Protein AF-J4V8W4-F1 (afdb_monomer_lite)

pLDDT: mean 90.34, std 8.16, range [61.16, 98.5]

Sequence (306 aa):
MICDNTTTCRIFGEQVTNWGYTLSVLFTRPAGADSKITGEVKYNYYERDDFDVKLFINGKNHGEVEPKEVKDKFGSEMVNTLDDDQVHALIAALKGSPKIEFKNLDQDISMQLSAEGFNAVWLKMREWQGLLKGQRPREPKPEPVIKKVKFIGELQNVTRDDLRFEQIFKILKKLPESEKCDIFDSDSPWFKDDSFMQIQEIDENRTLVQARCQMTGYIPTALVVVVMDDDLSQVSFVTTDFNGTDENGDLRHESKVCGGSEWYHKTAVWDGEKFVVVEDRFSGPCSSGEAGGAWNFPIITGKVAE

Foldseek 3Di:
DAAAPQQKDKDKFWFPDDPQKTKMKIWIFFWDDPTAIWIFMAMDGNNDRDAWKWKDKQNDTPGTFQWDFDDDPVGTDTTGTDDRSRVVVVLVRLCDAIFIWIDRPVVRDTTTIGSPCVNVVVVVSCVSQQNDPPGDGDHGHDFAEFEFQFFPWFKAQQFPPHPCCVQLLVVLCPDPQLPQFPLNPPPDPCVNDSNQKIWTGRDPFKIWIWGQRDDDPPFRQWIWIFIATPVSNDTPDTDTQARDADRRRKGWHWDAPLQQQKIWIWIWGDRPRDTDIQWTWMQDDSPRPDRNHDHTGTHHHHHYDD

Structure (mmCIF, N/CA/C/O backbone):
data_AF-J4V8W4-F1
#
_entry.id   AF-J4V8W4-F1
#
loop_
_atom_site.group_PDB
_atom_site.id
_atom_site.type_symbol
_atom_site.label_atom_id
_atom_site.label_alt_id
_atom_site.label_comp_id
_atom_site.label_asym_id
_atom_site.label_entity_id
_atom_site.label_seq_id
_atom_site.pdbx_PDB_ins_code
_atom_site.Cartn_x
_atom_site.Cartn_y
_atom_site.Cartn_z
_atom_site.occupancy
_atom_site.B_iso_or_equiv
_atom_site.auth_seq_id
_atom_site.auth_comp_id
_atom_site.auth_asym_id
_atom_site.auth_atom_id
_atom_site.pdbx_PDB_model_num
ATOM 1 N N . MET A 1 1 ? 11.051 -2.564 -4.927 1.00 91.94 1 MET A N 1
ATOM 2 C CA . MET A 1 1 ? 10.132 -3.649 -5.341 1.00 91.94 1 MET A CA 1
ATOM 3 C C . MET A 1 1 ? 9.259 -4.031 -4.183 1.00 91.94 1 MET A C 1
ATOM 5 O O . MET A 1 1 ? 9.738 -4.057 -3.055 1.00 91.94 1 MET A O 1
ATOM 9 N N . ILE A 1 2 ? 8.010 -4.327 -4.498 1.00 95.06 2 ILE A N 1
ATOM 10 C CA . ILE A 1 2 ? 6.967 -4.690 -3.553 1.00 95.06 2 ILE A CA 1
ATOM 11 C C . ILE A 1 2 ? 6.061 -5.733 -4.198 1.00 95.06 2 ILE A C 1
ATOM 13 O O . ILE A 1 2 ? 5.901 -5.727 -5.417 1.00 95.06 2 ILE A O 1
ATOM 17 N N . CYS A 1 3 ? 5.488 -6.629 -3.403 1.00 96.44 3 CYS A N 1
ATOM 18 C CA . CYS A 1 3 ? 4.463 -7.555 -3.862 1.00 96.44 3 CYS A CA 1
ATOM 19 C C . CYS A 1 3 ? 3.293 -7.541 -2.883 1.00 96.44 3 CYS A C 1
ATOM 21 O O . CYS A 1 3 ? 3.518 -7.472 -1.675 1.00 96.44 3 CYS A O 1
ATOM 23 N N . ASP A 1 4 ? 2.078 -7.638 -3.409 1.00 96.50 4 ASP A N 1
ATOM 24 C CA . ASP A 1 4 ? 0.850 -7.630 -2.619 1.00 96.50 4 ASP A CA 1
ATOM 25 C C . ASP A 1 4 ? 0.291 -9.044 -2.366 1.00 96.50 4 ASP A C 1
ATOM 27 O O . ASP A 1 4 ? 0.789 -10.066 -2.862 1.00 96.50 4 ASP A O 1
ATOM 31 N N . ASN A 1 5 ? -0.782 -9.110 -1.580 1.00 96.62 5 ASN A N 1
ATOM 32 C CA . ASN A 1 5 ? -1.499 -10.343 -1.259 1.00 96.62 5 ASN A CA 1
ATOM 33 C C . ASN A 1 5 ? -2.216 -11.004 -2.460 1.00 96.62 5 ASN A C 1
ATOM 35 O O . ASN A 1 5 ? -2.543 -12.190 -2.363 1.00 96.62 5 ASN A O 1
ATOM 39 N N . THR A 1 6 ? -2.388 -10.317 -3.600 1.00 96.19 6 THR A N 1
ATOM 40 C CA . THR A 1 6 ? -2.887 -10.913 -4.866 1.00 96.19 6 THR A CA 1
ATOM 41 C C . THR A 1 6 ? -1.792 -11.616 -5.655 1.00 96.19 6 THR A C 1
ATOM 43 O O . THR A 1 6 ? -2.043 -12.199 -6.709 1.00 96.19 6 THR A O 1
ATOM 46 N N . THR A 1 7 ? -0.564 -11.607 -5.130 1.00 96.69 7 THR A N 1
ATOM 47 C CA . THR A 1 7 ? 0.660 -12.099 -5.770 1.00 96.69 7 THR A CA 1
ATOM 48 C C . THR A 1 7 ? 1.148 -11.281 -6.960 1.00 96.69 7 THR A C 1
ATOM 50 O O . THR A 1 7 ? 2.002 -11.727 -7.732 1.00 96.69 7 THR A O 1
ATOM 53 N N . THR A 1 8 ? 0.690 -10.038 -7.053 1.00 96.94 8 THR A N 1
ATOM 54 C CA . THR A 1 8 ? 1.196 -9.068 -8.018 1.00 96.94 8 THR A CA 1
ATOM 55 C C . THR A 1 8 ? 2.424 -8.374 -7.449 1.00 96.94 8 THR A C 1
ATOM 57 O O . THR A 1 8 ? 2.421 -7.931 -6.303 1.00 96.94 8 THR A O 1
ATOM 60 N N . CYS A 1 9 ? 3.489 -8.287 -8.243 1.00 97.56 9 CYS A N 1
ATOM 61 C CA . CYS A 1 9 ? 4.709 -7.580 -7.879 1.00 97.56 9 CYS A CA 1
ATOM 62 C C . CYS A 1 9 ? 4.898 -6.328 -8.732 1.00 97.56 9 CYS A C 1
ATOM 64 O O . CYS A 1 9 ? 4.546 -6.299 -9.910 1.00 97.56 9 CYS A O 1
ATOM 66 N N . ARG A 1 10 ? 5.506 -5.315 -8.122 1.00 96.38 10 ARG A N 1
ATOM 67 C CA . ARG A 1 10 ? 5.844 -4.026 -8.714 1.00 96.38 10 ARG A CA 1
ATOM 68 C C . ARG A 1 10 ? 7.329 -3.744 -8.530 1.00 96.38 10 ARG A C 1
ATOM 70 O O . ARG A 1 10 ? 7.872 -3.878 -7.427 1.00 96.38 10 ARG A O 1
ATOM 77 N N . ILE A 1 11 ? 7.997 -3.358 -9.606 1.00 95.62 11 ILE A N 1
ATOM 78 C CA . ILE A 1 11 ? 9.386 -2.895 -9.607 1.00 95.62 11 ILE A CA 1
ATOM 79 C C . ILE A 1 11 ? 9.368 -1.478 -10.147 1.00 95.62 11 ILE A C 1
ATOM 81 O O . ILE A 1 11 ? 8.891 -1.280 -11.253 1.00 95.62 11 ILE A O 1
ATOM 85 N N . PHE A 1 12 ? 9.909 -0.521 -9.404 1.00 93.19 12 PHE A N 1
ATOM 86 C CA . PHE A 1 12 ? 10.068 0.842 -9.894 1.00 93.19 12 PHE A CA 1
ATOM 87 C C . PHE A 1 12 ? 11.548 1.225 -9.935 1.00 93.19 12 PHE A C 1
ATOM 89 O O . PHE A 1 12 ? 12.366 0.610 -9.239 1.00 93.19 12 PHE A O 1
ATOM 96 N N . GLY A 1 13 ? 11.870 2.219 -10.754 1.00 92.44 13 GLY A N 1
ATOM 97 C CA . GLY A 1 13 ? 13.187 2.836 -10.853 1.00 92.44 13 GLY A CA 1
ATOM 98 C C . GLY A 1 13 ? 13.060 4.309 -11.222 1.00 92.44 13 GLY A C 1
ATOM 99 O O . GLY A 1 13 ? 12.069 4.713 -11.823 1.00 92.44 13 GLY A O 1
ATOM 100 N N . GLU A 1 14 ? 14.059 5.097 -10.844 1.00 90.44 14 GLU A N 1
ATOM 101 C CA . GLU A 1 14 ? 14.040 6.559 -10.949 1.00 90.44 14 GLU A CA 1
ATOM 102 C C . GLU A 1 14 ? 15.231 7.072 -11.767 1.00 90.44 14 GLU A C 1
ATOM 104 O O . GLU A 1 14 ? 16.127 6.316 -12.174 1.00 90.44 14 GLU A O 1
ATOM 109 N N . GLN A 1 15 ? 15.229 8.373 -12.036 1.00 88.94 15 GLN A N 1
ATOM 110 C CA . GLN A 1 15 ? 16.291 9.038 -12.771 1.00 88.94 15 GLN A CA 1
ATOM 111 C C . GLN A 1 15 ? 17.646 9.024 -12.052 1.00 88.94 15 GLN A C 1
ATOM 113 O O . GLN A 1 15 ? 17.733 8.925 -10.831 1.00 88.94 15 GLN A O 1
ATOM 118 N N . VAL A 1 16 ? 18.729 9.182 -12.820 1.00 84.12 16 VAL A N 1
ATOM 119 C CA . VAL A 1 16 ? 20.102 9.279 -12.283 1.00 84.12 16 VAL A CA 1
ATOM 120 C C . VAL A 1 16 ? 20.346 10.605 -11.541 1.00 84.12 16 VAL A C 1
ATOM 122 O O . VAL A 1 16 ? 21.113 10.639 -10.582 1.00 84.12 16 VAL A O 1
ATOM 125 N N . THR A 1 17 ? 19.716 11.705 -11.967 1.00 71.19 17 THR A N 1
ATOM 126 C CA . THR A 1 17 ? 19.913 13.049 -11.389 1.00 71.19 17 THR A CA 1
ATOM 127 C C . THR A 1 17 ? 18.601 13.812 -11.295 1.00 71.19 17 THR A C 1
ATOM 129 O O . THR A 1 17 ? 17.830 13.802 -12.245 1.00 71.19 17 THR A O 1
ATOM 132 N N . ASN A 1 18 ? 18.374 14.531 -10.196 1.00 65.00 18 ASN A N 1
ATOM 133 C CA . ASN A 1 18 ? 17.103 15.197 -9.884 1.00 65.00 18 ASN A CA 1
ATOM 134 C C . ASN A 1 18 ? 17.086 16.717 -10.155 1.00 65.00 18 ASN A C 1
ATOM 136 O O . ASN A 1 18 ? 16.363 17.456 -9.491 1.00 65.00 18 ASN A O 1
ATOM 140 N N . TRP A 1 19 ? 17.908 17.223 -11.081 1.00 67.00 19 TRP A N 1
ATOM 141 C CA . TRP A 1 19 ? 18.023 18.671 -11.305 1.00 67.00 19 TRP A CA 1
ATOM 142 C C . TRP A 1 19 ? 17.096 19.117 -12.439 1.00 67.00 19 TRP A C 1
ATOM 144 O O . TRP A 1 19 ? 17.427 18.964 -13.611 1.00 67.00 19 TRP A O 1
ATOM 154 N N . GLY A 1 20 ? 15.943 19.687 -12.075 1.00 73.31 20 GLY A N 1
ATOM 155 C CA . GLY A 1 20 ? 14.991 20.296 -13.015 1.00 73.31 20 GLY A CA 1
ATOM 156 C C . GLY A 1 20 ? 13.978 19.336 -13.651 1.00 73.31 20 GLY A C 1
ATOM 157 O O . GLY A 1 20 ? 13.151 19.786 -14.438 1.00 73.31 20 GLY A O 1
ATOM 158 N N . TYR A 1 21 ? 14.016 18.042 -13.312 1.00 81.00 21 TYR A N 1
ATOM 159 C CA . TYR A 1 21 ? 13.047 17.047 -13.781 1.00 81.00 21 TYR A CA 1
ATOM 160 C C . TYR A 1 21 ? 12.890 15.846 -12.842 1.00 81.00 21 TYR A C 1
ATOM 162 O O . TYR A 1 21 ? 13.809 15.500 -12.087 1.00 81.00 21 TYR A O 1
ATOM 170 N N . THR A 1 22 ? 11.739 15.179 -12.954 1.00 85.50 22 THR A N 1
ATOM 171 C CA . THR A 1 22 ? 11.467 13.851 -12.390 1.00 85.50 22 THR A CA 1
ATOM 172 C C . THR A 1 22 ? 11.256 12.836 -13.507 1.00 85.50 22 THR A C 1
ATOM 174 O O . THR A 1 22 ? 10.730 13.168 -14.566 1.00 85.50 22 THR A O 1
ATOM 177 N N . LEU A 1 23 ? 11.715 11.600 -13.301 1.00 89.56 23 LEU A N 1
ATOM 178 C CA . LEU A 1 23 ? 11.394 10.469 -14.165 1.00 89.56 23 LEU A CA 1
ATOM 179 C C . LEU A 1 23 ? 11.362 9.199 -13.318 1.00 89.56 23 LEU A C 1
ATOM 181 O O . LEU A 1 23 ? 12.379 8.760 -12.786 1.00 89.56 23 LEU A O 1
ATOM 185 N N . SER A 1 24 ? 10.208 8.554 -13.280 1.00 91.88 24 SER A N 1
ATOM 186 C CA . SER A 1 24 ? 10.012 7.266 -12.639 1.00 91.88 24 SER A CA 1
ATOM 187 C C . SER A 1 24 ? 9.391 6.287 -13.627 1.00 91.88 24 SER A C 1
ATOM 189 O O . SER A 1 24 ? 8.524 6.649 -14.420 1.00 91.88 24 SER A O 1
ATOM 191 N N . VAL A 1 25 ? 9.834 5.035 -13.586 1.00 95.12 25 VAL A N 1
ATOM 192 C CA . VAL A 1 25 ? 9.271 3.936 -14.375 1.00 95.12 25 VAL A CA 1
ATOM 193 C C . VAL A 1 25 ? 8.809 2.850 -13.423 1.00 95.12 25 VAL A C 1
ATOM 195 O O . VAL A 1 25 ? 9.582 2.416 -12.569 1.00 95.12 25 VAL A O 1
ATOM 198 N N . LEU A 1 26 ? 7.579 2.378 -13.603 1.00 95.69 26 LEU A N 1
ATOM 199 C CA . LEU A 1 26 ? 6.967 1.302 -12.837 1.00 95.69 26 LEU A CA 1
ATOM 200 C C . LEU A 1 26 ? 6.666 0.114 -13.752 1.00 95.69 26 LEU A C 1
ATOM 202 O O . LEU A 1 26 ? 5.973 0.239 -14.755 1.00 95.69 26 LEU A O 1
ATOM 206 N N . PHE A 1 27 ? 7.161 -1.063 -13.382 1.00 97.56 27 PHE A N 1
ATOM 207 C CA . PHE A 1 27 ? 6.754 -2.335 -13.960 1.00 97.56 27 PHE A CA 1
ATOM 208 C C . PHE A 1 27 ? 5.830 -3.078 -13.010 1.00 97.56 27 PHE A C 1
ATOM 210 O O . PHE A 1 27 ? 6.205 -3.327 -11.861 1.00 97.56 27 PHE A O 1
ATOM 217 N N . THR A 1 28 ? 4.685 -3.528 -13.517 1.00 96.81 28 THR A N 1
ATOM 218 C CA . THR A 1 28 ? 3.723 -4.341 -12.766 1.00 96.81 28 THR A CA 1
ATOM 219 C C . THR A 1 28 ? 3.614 -5.728 -13.389 1.00 96.81 28 THR A C 1
ATOM 221 O O . THR A 1 28 ? 3.467 -5.874 -14.601 1.00 96.81 28 THR A O 1
ATOM 224 N N . ARG A 1 29 ? 3.701 -6.771 -12.558 1.00 97.06 29 ARG A N 1
ATOM 225 C CA . ARG A 1 29 ? 3.634 -8.171 -12.986 1.00 97.06 29 ARG A CA 1
ATOM 226 C C . ARG A 1 29 ? 2.783 -9.011 -12.025 1.00 97.06 29 ARG A C 1
ATOM 228 O O . ARG A 1 29 ? 3.260 -9.336 -10.931 1.00 97.06 29 ARG A O 1
ATOM 235 N N . PRO A 1 30 ? 1.579 -9.451 -12.426 1.00 96.56 30 PRO A N 1
ATOM 236 C CA . PRO A 1 30 ? 0.846 -10.507 -11.724 1.00 96.56 30 PRO A CA 1
ATOM 237 C C . PRO A 1 30 ? 1.670 -11.803 -11.628 1.00 96.56 30 PRO A C 1
ATOM 239 O O . PRO A 1 30 ? 2.513 -12.067 -12.488 1.00 96.56 30 PRO A O 1
ATOM 242 N N . ALA A 1 31 ? 1.450 -12.642 -10.611 1.00 95.69 31 ALA A N 1
ATOM 243 C CA . ALA A 1 31 ? 2.031 -13.992 -10.613 1.00 95.69 31 ALA A CA 1
ATOM 244 C C . ALA A 1 31 ? 1.447 -14.840 -11.755 1.00 95.69 31 ALA A C 1
ATOM 246 O O . ALA A 1 31 ? 0.529 -14.398 -12.432 1.00 95.69 31 ALA A O 1
ATOM 247 N N . GLY A 1 32 ? 1.990 -16.031 -11.995 1.00 93.94 32 GLY A N 1
ATOM 248 C CA . GLY A 1 32 ? 1.687 -16.875 -13.156 1.00 93.94 32 GLY A CA 1
ATOM 249 C C . GLY A 1 32 ? 2.870 -16.965 -14.123 1.00 93.94 32 GLY A C 1
ATOM 250 O O . GLY A 1 32 ? 3.699 -16.050 -14.202 1.00 93.94 32 GLY A O 1
ATOM 251 N N . ALA A 1 33 ? 2.989 -18.096 -14.822 1.00 88.00 33 ALA A N 1
ATOM 252 C CA . ALA A 1 33 ? 4.114 -18.373 -15.721 1.00 88.00 33 ALA A CA 1
ATOM 253 C C . ALA A 1 33 ? 4.149 -17.403 -16.915 1.00 88.00 33 ALA A C 1
ATOM 255 O O . ALA A 1 33 ? 5.189 -16.801 -17.182 1.00 88.00 33 ALA A O 1
ATOM 256 N N . ASP A 1 34 ? 2.990 -17.178 -17.536 1.00 87.62 34 ASP A N 1
ATOM 257 C CA . ASP A 1 34 ? 2.833 -16.382 -18.762 1.00 87.62 34 ASP A CA 1
ATOM 258 C C . ASP A 1 34 ? 2.314 -14.962 -18.497 1.00 87.62 34 ASP A C 1
ATOM 260 O O . ASP A 1 34 ? 1.825 -14.274 -19.392 1.00 87.62 34 ASP A O 1
ATOM 264 N N . SER A 1 35 ? 2.397 -14.511 -17.245 1.00 94.00 35 SER A N 1
ATOM 265 C CA . SER A 1 35 ? 1.859 -13.213 -16.855 1.00 94.00 35 SER A CA 1
ATOM 266 C C . SER A 1 35 ? 2.615 -12.078 -17.521 1.00 94.00 35 SER A C 1
ATOM 268 O O . SER A 1 35 ? 3.837 -11.937 -17.373 1.00 94.00 35 SER A O 1
ATOM 270 N N . LYS A 1 36 ? 1.843 -11.262 -18.237 1.00 95.31 36 LYS A N 1
ATOM 271 C CA . LYS A 1 36 ? 2.303 -10.059 -18.913 1.00 95.31 36 LYS A CA 1
ATOM 272 C C . LYS A 1 36 ? 2.825 -9.043 -17.899 1.00 95.31 36 LYS A C 1
ATOM 274 O O . LYS A 1 36 ? 2.281 -8.902 -16.804 1.00 95.31 36 LYS A O 1
ATOM 279 N N . ILE A 1 37 ? 3.882 -8.342 -18.291 1.00 97.25 37 ILE A N 1
ATOM 280 C CA . ILE A 1 37 ? 4.419 -7.203 -17.550 1.00 97.25 37 ILE A CA 1
ATOM 281 C C . ILE A 1 37 ? 3.911 -5.942 -18.233 1.00 97.25 37 ILE A C 1
ATOM 283 O O . ILE A 1 37 ? 4.021 -5.827 -19.451 1.00 97.25 37 ILE A O 1
ATOM 287 N N . THR A 1 38 ? 3.357 -5.018 -17.461 1.00 97.25 38 THR A N 1
ATOM 288 C CA . THR A 1 38 ? 3.010 -3.675 -17.934 1.00 97.25 38 THR A CA 1
ATOM 289 C C . THR A 1 38 ? 4.067 -2.678 -17.481 1.00 97.25 38 THR A C 1
ATOM 291 O O . THR A 1 38 ? 4.770 -2.930 -16.500 1.00 97.25 38 THR A O 1
ATOM 294 N N . GLY A 1 39 ? 4.201 -1.574 -18.216 1.00 97.06 39 GLY A N 1
ATOM 295 C CA . GLY A 1 39 ? 5.126 -0.491 -17.906 1.00 97.06 39 GLY A CA 1
ATOM 296 C C . GLY A 1 39 ? 4.414 0.854 -17.912 1.00 97.06 39 GLY A C 1
ATOM 297 O O . GLY A 1 39 ? 3.722 1.185 -18.872 1.00 97.06 39 GLY A O 1
ATOM 298 N N . GLU A 1 40 ? 4.612 1.617 -16.851 1.00 96.00 40 GLU A N 1
ATOM 299 C CA . GLU A 1 40 ? 4.092 2.967 -16.662 1.00 96.00 40 GLU A CA 1
ATOM 300 C C . GLU A 1 40 ? 5.268 3.913 -16.435 1.00 96.00 40 GLU A C 1
ATOM 302 O O . GLU A 1 40 ? 6.307 3.518 -15.895 1.00 96.00 40 GLU A O 1
ATOM 307 N N . VAL A 1 41 ? 5.119 5.158 -16.869 1.00 94.25 41 VAL A N 1
ATOM 308 C CA . VAL A 1 41 ? 6.145 6.191 -16.774 1.00 94.25 41 VAL A CA 1
ATOM 309 C C . VAL A 1 41 ? 5.502 7.448 -16.210 1.00 94.25 41 VAL A C 1
ATOM 311 O O . VAL A 1 41 ? 4.473 7.900 -16.702 1.00 94.25 41 VAL A O 1
ATOM 314 N N . LYS A 1 42 ? 6.123 8.028 -15.190 1.00 90.56 42 LYS A N 1
ATOM 315 C CA . LYS A 1 42 ? 5.808 9.371 -14.707 1.00 90.56 42 LYS A CA 1
ATOM 316 C C . LYS A 1 42 ? 7.022 10.246 -14.914 1.00 90.56 42 LYS A C 1
ATOM 318 O O . LYS A 1 42 ? 8.147 9.815 -14.663 1.00 90.56 42 LYS A O 1
ATOM 323 N N . TYR A 1 43 ? 6.802 11.438 -15.440 1.00 88.94 43 TYR A N 1
ATOM 324 C CA . TYR A 1 43 ? 7.855 12.411 -15.656 1.00 88.94 43 TYR A CA 1
ATOM 325 C C . TYR A 1 43 ? 7.303 13.822 -15.511 1.00 88.94 43 TYR A C 1
ATOM 327 O O . TYR A 1 43 ? 6.142 14.071 -15.822 1.00 88.94 43 TYR A O 1
ATOM 335 N N . ASN A 1 44 ? 8.151 14.740 -15.061 1.00 84.50 44 ASN A N 1
ATOM 336 C CA . ASN A 1 44 ? 7.842 16.163 -14.966 1.00 84.50 44 ASN A CA 1
ATOM 337 C C . ASN A 1 44 ? 9.093 16.977 -15.310 1.00 84.50 44 ASN A C 1
ATOM 339 O O . ASN A 1 44 ? 10.212 16.568 -14.994 1.00 84.50 44 ASN A O 1
ATOM 343 N N . TYR A 1 45 ? 8.914 18.141 -15.929 1.00 79.38 45 TYR A N 1
ATOM 344 C CA . TYR A 1 45 ? 9.969 19.120 -16.170 1.00 79.38 45 TYR A CA 1
ATOM 345 C C . TYR A 1 45 ? 9.467 20.527 -15.828 1.00 79.38 45 TYR A C 1
ATOM 347 O O . TYR A 1 45 ? 8.631 21.067 -16.548 1.00 79.38 45 TYR A O 1
ATOM 355 N N . TYR A 1 46 ? 9.999 21.145 -14.765 1.00 71.19 46 TYR A N 1
ATOM 356 C CA . TYR A 1 46 ? 9.652 22.514 -14.333 1.00 71.19 46 TYR A CA 1
ATOM 357 C C . TYR A 1 46 ? 8.140 22.835 -14.370 1.00 71.19 46 TYR A C 1
ATOM 359 O O . TYR A 1 46 ? 7.745 23.852 -14.941 1.00 71.19 46 TYR A O 1
ATOM 367 N N . GLU A 1 47 ? 7.303 21.970 -13.785 1.00 63.81 47 GLU A N 1
ATOM 368 C CA . GLU A 1 47 ? 5.835 22.138 -13.728 1.00 63.81 47 GLU A CA 1
ATOM 369 C C . GLU A 1 47 ? 5.142 22.087 -15.105 1.00 63.81 47 GLU A C 1
ATOM 371 O O . GLU A 1 47 ? 4.020 22.566 -15.272 1.00 63.81 47 GLU A O 1
ATOM 376 N N . ARG A 1 48 ? 5.802 21.525 -16.126 1.00 67.81 48 ARG A N 1
ATOM 377 C CA . ARG A 1 48 ? 5.155 21.153 -17.386 1.00 67.81 48 ARG A CA 1
ATOM 378 C C . ARG A 1 48 ? 4.735 19.700 -17.307 1.00 67.81 48 ARG A C 1
ATOM 380 O O . ARG A 1 48 ? 5.585 18.814 -17.303 1.00 67.81 48 ARG A O 1
ATOM 387 N N . ASP A 1 49 ? 3.429 19.490 -17.318 1.00 61.81 49 ASP A N 1
ATOM 388 C CA . ASP A 1 49 ? 2.851 18.150 -17.210 1.00 61.81 49 ASP A CA 1
ATOM 389 C C . ASP A 1 49 ? 2.472 17.553 -18.578 1.00 61.81 49 ASP A C 1
ATOM 391 O O . ASP A 1 49 ? 2.216 16.358 -18.676 1.00 61.81 49 ASP A O 1
ATOM 395 N N . ASP A 1 50 ? 2.476 18.363 -19.643 1.00 66.56 50 ASP A N 1
ATOM 396 C CA . ASP A 1 50 ? 2.086 17.947 -20.994 1.00 66.56 50 ASP A CA 1
ATOM 397 C C . ASP A 1 50 ? 3.220 18.219 -21.988 1.00 66.56 50 ASP A C 1
ATOM 399 O O . ASP A 1 50 ? 3.403 19.338 -22.481 1.00 66.56 50 ASP A O 1
ATOM 403 N N . PHE A 1 51 ? 4.057 17.204 -22.205 1.00 81.44 51 PHE A N 1
ATOM 404 C CA . PHE A 1 51 ? 5.036 17.209 -23.283 1.00 81.44 51 PHE A CA 1
ATOM 405 C C . PHE A 1 51 ? 5.381 15.786 -23.732 1.00 81.44 51 PHE A C 1
ATOM 407 O O . PHE A 1 51 ? 5.599 14.886 -22.915 1.00 81.44 51 PHE A O 1
ATOM 414 N N . ASP A 1 52 ? 5.471 15.607 -25.049 1.00 88.12 52 ASP A N 1
ATOM 415 C CA . ASP A 1 52 ? 5.685 14.303 -25.672 1.00 88.12 52 ASP A CA 1
ATOM 416 C C . ASP A 1 52 ? 7.095 13.782 -25.391 1.00 88.12 52 ASP A C 1
ATOM 418 O O . ASP A 1 52 ? 8.100 14.488 -25.552 1.00 88.12 52 ASP A O 1
ATOM 422 N N . VAL A 1 53 ? 7.197 12.523 -24.978 1.00 93.75 53 VAL A N 1
ATOM 423 C CA . VAL A 1 53 ? 8.471 11.901 -24.620 1.00 93.75 53 VAL A CA 1
ATOM 424 C C . VAL A 1 53 ? 8.644 10.595 -25.373 1.00 93.75 53 VAL A C 1
ATOM 426 O O . VAL A 1 53 ? 7.750 9.759 -25.445 1.00 93.75 53 VAL A O 1
ATOM 429 N N . LYS A 1 54 ? 9.843 10.394 -25.916 1.00 97.38 54 LYS A N 1
ATOM 430 C CA . LYS A 1 54 ? 10.229 9.192 -26.656 1.00 97.38 54 LYS A CA 1
ATOM 431 C C . LYS A 1 54 ? 11.266 8.395 -25.884 1.00 97.38 54 LYS A C 1
ATOM 433 O O . LYS A 1 54 ? 12.196 8.964 -25.306 1.00 97.38 54 LYS A O 1
ATOM 438 N N . LEU A 1 55 ? 11.126 7.073 -25.905 1.00 98.44 55 LEU A N 1
ATOM 439 C CA . LEU A 1 55 ? 12.072 6.153 -25.283 1.00 98.44 55 LEU A CA 1
ATOM 440 C C . LEU A 1 55 ? 13.275 5.932 -26.202 1.00 98.44 55 LEU A C 1
ATOM 442 O O . LEU A 1 55 ? 13.141 5.505 -27.348 1.00 98.44 55 LEU A O 1
ATOM 446 N N . PHE A 1 56 ? 14.472 6.143 -25.668 1.00 98.50 56 PHE A N 1
ATOM 447 C CA . PHE A 1 56 ? 15.735 5.826 -26.314 1.00 98.50 56 PHE A CA 1
ATOM 448 C C . PHE A 1 56 ? 16.536 4.827 -25.486 1.00 98.50 56 PHE A C 1
ATOM 450 O O . PHE A 1 56 ? 16.772 5.024 -24.296 1.00 98.50 56 PHE A O 1
ATOM 457 N N . ILE A 1 57 ? 17.027 3.774 -26.138 1.00 98.38 57 ILE A N 1
ATOM 458 C CA . ILE A 1 57 ? 17.910 2.775 -25.529 1.00 98.38 57 ILE A CA 1
ATOM 459 C C . ILE A 1 57 ? 19.186 2.713 -26.361 1.00 98.38 57 ILE A C 1
ATOM 461 O O . ILE A 1 57 ? 19.154 2.365 -27.541 1.00 98.38 57 ILE A O 1
ATOM 465 N N . ASN A 1 58 ? 20.322 3.077 -25.762 1.00 97.25 58 ASN A N 1
ATOM 466 C CA . ASN A 1 58 ? 21.620 3.185 -26.438 1.00 97.25 58 ASN A CA 1
ATOM 467 C C . ASN A 1 58 ? 21.546 4.017 -27.735 1.00 97.25 58 ASN A C 1
ATOM 469 O O . ASN A 1 58 ? 22.143 3.669 -28.752 1.00 97.25 58 ASN A O 1
ATOM 473 N N . GLY A 1 59 ? 20.764 5.102 -27.710 1.00 96.75 59 GLY A N 1
ATOM 474 C CA . GLY A 1 59 ? 20.556 5.996 -28.853 1.00 96.75 59 GLY A CA 1
ATOM 475 C C . GLY A 1 59 ? 19.551 5.504 -29.903 1.00 96.75 59 GLY A C 1
ATOM 476 O O . GLY A 1 59 ? 19.187 6.280 -30.784 1.00 96.75 59 GLY A O 1
ATOM 477 N N . LYS A 1 60 ? 19.050 4.266 -29.812 1.00 98.06 60 LYS A N 1
ATOM 478 C CA . LYS A 1 60 ? 17.967 3.777 -30.675 1.00 98.06 60 LYS A CA 1
ATOM 479 C C . LYS A 1 60 ? 16.623 4.288 -30.159 1.00 98.06 60 LYS A C 1
ATOM 481 O O . LYS A 1 60 ? 16.334 4.116 -28.981 1.00 98.06 60 LYS A O 1
ATOM 486 N N . ASN A 1 61 ? 15.810 4.864 -31.040 1.00 98.06 61 ASN A N 1
ATOM 487 C CA . ASN A 1 61 ? 14.441 5.287 -30.738 1.00 98.06 61 ASN A CA 1
ATOM 488 C C . ASN A 1 61 ? 13.492 4.072 -30.694 1.00 98.06 61 ASN A C 1
ATOM 490 O O . ASN A 1 61 ? 13.505 3.249 -31.612 1.00 98.06 61 ASN A O 1
ATOM 494 N N . HIS A 1 62 ? 12.688 3.976 -29.639 1.00 98.25 62 HIS A N 1
ATOM 495 C CA . HIS A 1 62 ? 11.672 2.947 -29.402 1.00 98.25 62 HIS A CA 1
ATOM 496 C C . HIS A 1 62 ? 10.236 3.495 -29.456 1.00 98.25 62 HIS A C 1
ATOM 498 O O . HIS A 1 62 ? 9.299 2.792 -29.093 1.00 98.25 62 HIS A O 1
ATOM 504 N N . GLY A 1 63 ? 10.055 4.723 -29.937 1.00 97.38 63 GLY A N 1
ATOM 505 C CA . GLY A 1 63 ? 8.751 5.357 -30.078 1.00 97.38 63 GLY A CA 1
ATOM 506 C C . GLY A 1 63 ? 8.378 6.232 -28.890 1.00 97.38 63 GLY A C 1
ATOM 507 O O . GLY A 1 63 ? 9.162 6.437 -27.962 1.00 97.38 63 GLY A O 1
ATOM 508 N N . GLU A 1 64 ? 7.181 6.785 -28.991 1.00 96.38 64 GLU A N 1
ATOM 509 C CA . GLU A 1 64 ? 6.568 7.677 -28.015 1.00 96.38 64 GLU A CA 1
ATOM 510 C C . GLU A 1 64 ? 5.983 6.899 -26.840 1.00 96.38 64 GLU A C 1
ATOM 512 O O . GLU A 1 64 ? 5.592 5.741 -26.994 1.00 96.38 64 GLU A O 1
ATOM 517 N N . VAL A 1 65 ? 5.981 7.512 -25.660 1.00 95.50 65 VAL A N 1
ATOM 518 C CA . VAL A 1 65 ? 5.251 7.006 -24.499 1.00 95.50 65 VAL A CA 1
ATOM 519 C C . VAL A 1 65 ? 3.865 7.630 -24.537 1.00 95.50 65 VAL A C 1
ATOM 521 O O . VAL A 1 65 ? 3.745 8.846 -24.592 1.00 95.50 65 VAL A O 1
ATOM 524 N N . GLU A 1 66 ? 2.831 6.798 -24.508 1.00 93.06 66 GLU A N 1
ATOM 525 C CA . GLU A 1 66 ? 1.463 7.239 -24.786 1.00 93.06 66 GLU A CA 1
ATOM 526 C C . GLU A 1 66 ? 0.615 7.223 -23.507 1.00 93.06 66 GLU A C 1
ATOM 528 O O . GLU A 1 66 ? 0.597 6.196 -22.802 1.00 93.06 66 GLU A O 1
ATOM 533 N N . PRO A 1 67 ? -0.125 8.304 -23.199 1.00 92.56 67 PRO A N 1
ATOM 534 C CA . PRO A 1 67 ? -1.019 8.347 -22.053 1.00 92.56 67 PRO A CA 1
ATOM 535 C C . PRO A 1 67 ? -2.187 7.372 -22.231 1.00 92.56 67 PRO A C 1
ATOM 537 O O . PRO A 1 67 ? -2.844 7.320 -23.272 1.00 92.56 67 PRO A O 1
ATOM 540 N N . LYS A 1 68 ? -2.483 6.598 -21.186 1.00 92.56 68 LYS A N 1
ATOM 541 C CA . LYS A 1 68 ? -3.665 5.732 -21.108 1.00 92.56 68 LYS A CA 1
ATOM 542 C C . LYS A 1 68 ? -4.342 5.889 -19.762 1.00 92.56 68 LYS A C 1
ATOM 544 O O . LYS A 1 68 ? -3.694 6.112 -18.745 1.00 92.56 68 LYS A O 1
ATOM 549 N N . GLU A 1 69 ? -5.658 5.726 -19.770 1.00 91.75 69 GLU A N 1
ATOM 550 C CA . GLU A 1 69 ? -6.432 5.631 -18.540 1.00 91.75 69 GLU A CA 1
ATOM 551 C C . GLU A 1 69 ? -6.091 4.304 -17.846 1.00 91.75 69 GLU A C 1
ATOM 553 O O . GLU A 1 69 ? -6.407 3.223 -18.355 1.00 91.75 69 GLU A O 1
ATOM 558 N N . VAL A 1 70 ? -5.433 4.384 -16.692 1.00 86.00 70 VAL A N 1
ATOM 559 C CA . VAL A 1 70 ? -5.160 3.245 -15.819 1.00 86.00 70 VAL A CA 1
ATOM 560 C C . VAL A 1 70 ? -6.186 3.252 -14.697 1.00 86.00 70 VAL A C 1
ATOM 562 O O . VAL A 1 70 ? -6.322 4.227 -13.961 1.00 86.00 70 VAL A O 1
ATOM 565 N N . LYS A 1 71 ? -6.918 2.142 -14.579 1.00 85.62 71 LYS A N 1
ATOM 566 C CA . LYS A 1 71 ? -7.906 1.920 -13.521 1.00 85.62 71 LYS A CA 1
ATOM 567 C C . LYS A 1 71 ? -7.369 0.922 -12.524 1.00 85.62 71 LYS A C 1
ATOM 569 O O . LYS A 1 71 ? -7.054 -0.213 -12.885 1.00 85.62 71 LYS A O 1
ATOM 574 N N . ASP A 1 72 ? -7.355 1.328 -11.270 1.00 79.12 72 ASP A N 1
ATOM 575 C CA . ASP A 1 72 ? -7.137 0.441 -10.145 1.00 79.12 72 ASP A CA 1
ATOM 576 C C . ASP A 1 72 ? -8.248 0.635 -9.102 1.00 79.12 72 ASP A C 1
ATOM 578 O O . ASP A 1 72 ? -9.300 1.216 -9.377 1.00 79.12 72 ASP A O 1
ATOM 582 N N . LYS A 1 73 ? -8.066 0.074 -7.906 1.00 75.81 73 LYS A N 1
ATOM 583 C CA . LYS A 1 73 ? -9.063 0.202 -6.838 1.00 75.81 73 LYS A CA 1
ATOM 584 C C . LYS A 1 73 ? -9.070 1.577 -6.158 1.00 75.81 73 LYS A C 1
ATOM 586 O O . LYS A 1 73 ? -9.980 1.855 -5.386 1.00 75.81 73 LYS A O 1
ATOM 591 N N . PHE A 1 74 ? -8.038 2.384 -6.380 1.00 75.44 74 PHE A N 1
ATOM 592 C CA . PHE A 1 74 ? -7.850 3.705 -5.787 1.00 75.44 74 PHE A CA 1
ATOM 593 C C . PHE A 1 74 ? -8.368 4.817 -6.699 1.00 75.44 74 PHE A C 1
ATOM 595 O O . PHE A 1 74 ? -8.539 5.945 -6.243 1.00 75.44 74 PHE A O 1
ATOM 602 N N . GLY A 1 75 ? -8.655 4.504 -7.962 1.00 81.19 75 GLY A N 1
ATOM 603 C CA . GLY A 1 75 ? -9.314 5.410 -8.882 1.00 81.19 75 GLY A CA 1
ATOM 604 C C . GLY A 1 75 ? -8.961 5.129 -10.334 1.00 81.19 75 GLY A C 1
ATOM 605 O O . GLY A 1 75 ? -8.564 4.029 -10.718 1.00 81.19 75 GLY A O 1
ATOM 606 N N . SER A 1 76 ? -9.145 6.163 -11.145 1.00 85.25 76 SER A N 1
ATOM 607 C CA . SER A 1 76 ? -8.733 6.192 -12.539 1.00 85.25 76 SER A CA 1
ATOM 608 C C . SER A 1 76 ? -7.793 7.375 -12.733 1.00 85.25 76 SER A C 1
ATOM 610 O O . SER A 1 76 ? -8.146 8.491 -12.350 1.00 85.25 76 SER A O 1
ATOM 612 N N . GLU A 1 77 ? -6.615 7.141 -13.303 1.00 86.94 77 GLU A N 1
ATOM 613 C CA . GLU A 1 77 ? -5.608 8.171 -13.583 1.00 86.94 77 GLU A CA 1
ATOM 614 C C . GLU A 1 77 ? -5.149 8.042 -15.042 1.00 86.94 77 GLU A C 1
ATOM 616 O O . GLU A 1 77 ? -4.985 6.936 -15.559 1.00 86.94 77 GLU A O 1
ATOM 621 N N . MET A 1 78 ? -4.946 9.169 -15.728 1.00 89.94 78 MET A N 1
ATOM 622 C CA . MET A 1 78 ? -4.247 9.171 -17.015 1.00 89.94 78 MET A CA 1
ATOM 623 C C . MET A 1 78 ? -2.748 9.084 -16.742 1.00 89.94 78 MET A C 1
ATOM 625 O O . MET A 1 78 ? -2.177 9.998 -16.156 1.00 89.94 78 MET A O 1
ATOM 629 N N . VAL A 1 79 ? -2.115 7.993 -17.167 1.00 90.19 79 VAL A N 1
ATOM 630 C CA . VAL A 1 79 ? -0.690 7.735 -16.929 1.00 90.19 79 VAL A CA 1
ATOM 631 C C . VAL A 1 79 ? -0.010 7.418 -18.254 1.00 90.19 79 VAL A C 1
ATOM 633 O O . VAL A 1 79 ? -0.574 6.714 -19.092 1.00 90.19 79 VAL A O 1
ATOM 636 N N . ASN A 1 80 ? 1.210 7.912 -18.459 1.00 94.00 80 ASN A N 1
ATOM 637 C CA . ASN A 1 80 ? 2.006 7.557 -19.632 1.00 94.00 80 ASN A CA 1
ATOM 638 C C . ASN A 1 80 ? 2.408 6.077 -19.558 1.00 94.00 80 ASN A C 1
ATOM 640 O O . ASN A 1 80 ? 2.926 5.605 -18.547 1.00 94.00 80 ASN A O 1
ATOM 644 N N . THR A 1 81 ? 2.157 5.320 -20.625 1.00 95.69 81 THR A N 1
ATOM 645 C CA . THR A 1 81 ? 2.376 3.868 -20.660 1.00 95.69 81 THR A CA 1
ATOM 646 C C . THR A 1 81 ? 3.358 3.461 -21.742 1.00 95.69 81 THR A C 1
ATOM 648 O O . THR A 1 81 ? 3.376 4.020 -22.837 1.00 95.69 81 THR A O 1
ATOM 651 N N . LEU A 1 82 ? 4.140 2.431 -21.433 1.00 97.75 82 LEU A N 1
ATOM 652 C CA . LEU A 1 82 ? 4.950 1.722 -22.409 1.00 97.75 82 LEU A CA 1
ATOM 653 C C . LEU A 1 82 ? 4.092 0.658 -23.102 1.00 97.75 82 LEU A C 1
ATOM 655 O O . LEU A 1 82 ? 3.338 -0.067 -22.444 1.00 97.75 82 LEU A O 1
ATOM 659 N N . ASP A 1 83 ? 4.217 0.536 -24.420 1.00 97.25 83 ASP A N 1
ATOM 660 C CA . ASP A 1 83 ? 3.669 -0.614 -25.141 1.00 97.25 83 ASP A CA 1
ATOM 661 C C . ASP A 1 83 ? 4.481 -1.902 -24.884 1.00 97.25 83 ASP A C 1
ATOM 663 O O . ASP A 1 83 ? 5.514 -1.906 -24.209 1.00 97.25 83 ASP A O 1
ATOM 667 N N . ASP A 1 84 ? 4.003 -3.030 -25.410 1.00 97.06 84 ASP A N 1
ATOM 668 C CA . ASP A 1 84 ? 4.601 -4.345 -25.153 1.00 97.06 84 ASP A CA 1
ATOM 669 C C . ASP A 1 84 ? 6.035 -4.459 -25.693 1.00 97.06 84 ASP A C 1
ATOM 671 O O . ASP A 1 84 ? 6.896 -5.070 -25.051 1.00 97.06 84 ASP A O 1
ATOM 675 N N . ASP A 1 85 ? 6.312 -3.849 -26.847 1.00 98.12 85 ASP A N 1
ATOM 676 C CA . ASP A 1 85 ? 7.635 -3.868 -27.468 1.00 98.12 85 ASP A CA 1
ATOM 677 C C . ASP A 1 85 ? 8.612 -2.985 -26.683 1.00 98.12 85 ASP A C 1
ATOM 679 O O . ASP A 1 85 ? 9.763 -3.376 -26.450 1.00 98.12 85 ASP A O 1
ATOM 683 N N . GLN A 1 86 ? 8.149 -1.830 -26.206 1.00 98.50 86 GLN A N 1
ATOM 684 C CA . GLN A 1 86 ? 8.892 -0.936 -25.326 1.00 98.50 86 GLN A CA 1
ATOM 685 C C . GLN A 1 86 ? 9.198 -1.598 -23.978 1.00 98.50 86 GLN A C 1
ATOM 687 O O . GLN A 1 86 ? 10.352 -1.570 -23.544 1.00 98.50 86 GLN A O 1
ATOM 692 N N . VAL A 1 87 ? 8.220 -2.254 -23.339 1.00 98.44 87 VAL A N 1
ATOM 693 C CA . VAL A 1 87 ? 8.424 -2.999 -22.083 1.00 98.44 87 VAL A CA 1
ATOM 694 C C . VAL A 1 87 ? 9.474 -4.093 -22.270 1.00 98.44 87 VAL A C 1
ATOM 696 O O . VAL A 1 87 ? 10.425 -4.184 -21.486 1.00 98.44 87 VAL A O 1
ATOM 699 N N . HIS A 1 88 ? 9.348 -4.912 -23.318 1.00 97.50 88 HIS A N 1
ATOM 700 C CA . HIS A 1 88 ? 10.308 -5.979 -23.595 1.00 97.50 88 HIS A CA 1
ATOM 701 C C . HIS A 1 88 ? 11.714 -5.436 -23.867 1.00 97.50 88 HIS A C 1
ATOM 703 O O . HIS A 1 88 ? 12.687 -5.948 -23.302 1.00 97.50 88 HIS A O 1
ATOM 709 N N . ALA A 1 89 ? 11.832 -4.394 -24.695 1.00 98.25 89 ALA A N 1
ATOM 710 C CA . ALA A 1 89 ? 13.110 -3.773 -25.017 1.00 98.25 89 ALA A CA 1
ATOM 711 C C . ALA A 1 89 ? 13.776 -3.159 -23.778 1.00 98.25 89 ALA A C 1
ATOM 713 O O . ALA A 1 89 ? 14.966 -3.386 -23.543 1.00 98.25 89 ALA A O 1
ATOM 714 N N . LEU A 1 90 ? 13.010 -2.437 -22.957 1.00 98.38 90 LEU A N 1
ATOM 715 C CA . LEU A 1 90 ? 13.513 -1.772 -21.761 1.00 98.38 90 LEU A CA 1
ATOM 716 C C . LEU A 1 90 ? 13.969 -2.780 -20.700 1.00 98.38 90 LEU A C 1
ATOM 718 O O . LEU A 1 90 ? 15.092 -2.680 -20.209 1.00 98.38 90 LEU A O 1
ATOM 722 N N . ILE A 1 91 ? 13.166 -3.806 -20.400 1.00 97.38 91 ILE A N 1
ATOM 723 C CA . ILE A 1 91 ? 13.546 -4.872 -19.455 1.00 97.38 91 ILE A CA 1
ATOM 724 C C . ILE A 1 91 ? 14.774 -5.643 -19.948 1.00 97.38 91 ILE A C 1
ATOM 726 O O . ILE A 1 91 ? 15.625 -6.030 -19.145 1.00 97.38 91 ILE A O 1
ATOM 730 N N . ALA A 1 92 ? 14.880 -5.908 -21.254 1.00 97.00 92 ALA A N 1
ATOM 731 C CA . ALA A 1 92 ? 16.055 -6.563 -21.819 1.00 97.00 92 ALA A CA 1
ATOM 732 C C . ALA A 1 92 ? 17.312 -5.699 -21.655 1.00 97.00 92 ALA A C 1
ATOM 734 O O . ALA A 1 92 ? 18.350 -6.213 -21.237 1.00 97.00 92 ALA A O 1
ATOM 735 N N . ALA A 1 93 ? 17.204 -4.396 -21.924 1.00 97.62 93 ALA A N 1
ATOM 736 C CA . ALA A 1 93 ? 18.298 -3.450 -21.771 1.00 97.62 93 ALA A CA 1
ATOM 737 C C . ALA A 1 93 ? 18.745 -3.324 -20.308 1.00 97.62 93 ALA A C 1
ATOM 739 O O . ALA A 1 93 ? 19.937 -3.439 -20.031 1.00 97.62 93 ALA A O 1
ATOM 740 N N . LEU A 1 94 ? 17.802 -3.155 -19.374 1.00 96.94 94 LEU A N 1
ATOM 741 C CA . LEU A 1 94 ? 18.057 -2.960 -17.939 1.00 96.94 94 LEU A CA 1
ATOM 742 C C . LEU A 1 94 ? 18.852 -4.101 -17.281 1.00 96.94 94 LEU A C 1
ATOM 744 O O . LEU A 1 94 ? 19.489 -3.890 -16.254 1.00 96.94 94 LEU A O 1
ATOM 748 N N . LYS A 1 95 ? 18.862 -5.306 -17.868 1.00 94.12 95 LYS A N 1
ATOM 749 C CA . LYS A 1 95 ? 19.677 -6.435 -17.378 1.00 94.12 95 LYS A CA 1
ATOM 750 C C . LYS A 1 95 ? 21.182 -6.234 -17.575 1.00 94.12 95 LYS A C 1
ATOM 752 O O . LYS A 1 95 ? 21.973 -6.930 -16.939 1.00 94.12 95 LYS A O 1
ATOM 757 N N . GLY A 1 96 ? 21.577 -5.336 -18.473 1.00 91.56 96 GLY A N 1
ATOM 758 C CA . GLY A 1 96 ? 22.966 -4.949 -18.698 1.00 91.56 96 GLY A CA 1
ATOM 759 C C . GLY A 1 96 ? 23.317 -3.646 -17.982 1.00 91.56 96 GLY A C 1
ATOM 760 O O . GLY A 1 96 ? 22.985 -3.437 -16.819 1.00 91.56 96 GLY A O 1
ATOM 761 N N . SER A 1 97 ? 23.999 -2.753 -18.695 1.00 86.19 97 SER A N 1
ATOM 762 C CA . SER A 1 97 ? 24.281 -1.383 -18.243 1.00 86.19 97 SER A CA 1
ATOM 763 C C . SER A 1 97 ? 24.046 -0.404 -19.399 1.00 86.19 97 SER A C 1
ATOM 765 O O . SER A 1 97 ? 25.000 0.128 -19.966 1.00 86.19 97 SER A O 1
ATOM 767 N N . PRO A 1 98 ? 22.787 -0.253 -19.846 1.00 93.19 98 PRO A N 1
ATOM 768 C CA . PRO A 1 98 ? 22.447 0.554 -21.009 1.00 93.19 98 PRO A CA 1
ATOM 769 C C . PRO A 1 98 ? 22.441 2.047 -20.665 1.00 93.19 98 PRO A C 1
ATOM 771 O O . PRO A 1 98 ? 22.269 2.440 -19.512 1.00 93.19 98 PRO A O 1
ATOM 774 N N . LYS A 1 99 ? 22.521 2.886 -21.697 1.00 96.06 99 LYS A N 1
ATOM 775 C CA . LYS A 1 99 ? 22.076 4.276 -21.606 1.00 96.06 99 LYS A CA 1
ATOM 776 C C . LYS A 1 99 ? 20.592 4.327 -21.974 1.00 96.06 99 LYS A C 1
ATOM 778 O O . LYS A 1 99 ? 20.254 4.126 -23.141 1.00 96.06 99 LYS A O 1
ATOM 783 N N . ILE A 1 100 ? 19.721 4.546 -20.991 1.00 97.94 100 ILE A N 1
ATOM 784 C CA . ILE A 1 100 ? 18.268 4.661 -21.185 1.00 97.94 100 ILE A CA 1
ATOM 785 C C . ILE A 1 100 ? 17.876 6.117 -20.996 1.00 97.94 100 ILE A C 1
ATOM 787 O O . ILE A 1 100 ? 18.132 6.693 -19.942 1.00 97.94 100 ILE A O 1
ATOM 791 N N . GLU A 1 101 ? 17.259 6.703 -22.012 1.00 96.50 101 GLU A N 1
ATOM 792 C CA . GLU A 1 101 ? 16.887 8.111 -22.022 1.00 96.50 101 GLU A CA 1
ATOM 793 C C . GLU A 1 101 ? 15.430 8.264 -22.454 1.00 96.50 101 GLU A C 1
ATOM 795 O O . GLU A 1 101 ? 15.005 7.687 -23.450 1.00 96.50 101 GLU A O 1
ATOM 800 N N . PHE A 1 102 ? 14.688 9.078 -21.721 1.00 95.50 102 PHE A N 1
ATOM 801 C CA . PHE A 1 102 ? 13.359 9.555 -22.069 1.00 95.50 102 PHE A CA 1
ATOM 802 C C . PHE A 1 102 ? 13.519 10.992 -22.556 1.00 95.50 102 PHE A C 1
ATOM 804 O O . PHE A 1 102 ? 13.949 11.860 -21.792 1.00 95.50 102 PHE A O 1
ATOM 811 N N . LYS A 1 103 ? 13.279 11.226 -23.850 1.00 94.62 103 LYS A N 1
ATOM 812 C CA . LYS A 1 103 ? 13.613 12.496 -24.507 1.00 94.62 103 LYS A CA 1
ATOM 813 C C . LYS A 1 103 ? 12.394 13.200 -25.063 1.00 94.62 103 LYS A C 1
ATOM 815 O O . LYS A 1 103 ? 11.623 12.581 -25.791 1.00 94.62 103 LYS A O 1
ATOM 820 N N . ASN A 1 104 ? 12.318 14.504 -24.834 1.00 92.31 104 ASN A N 1
ATOM 821 C CA . ASN A 1 104 ? 11.512 15.393 -25.659 1.00 92.31 104 ASN A CA 1
ATOM 822 C C . ASN A 1 104 ? 12.438 16.032 -26.699 1.00 92.31 104 ASN A C 1
ATOM 824 O O . ASN A 1 104 ? 13.366 16.763 -26.351 1.00 92.31 104 ASN A O 1
ATOM 828 N N . LEU A 1 105 ? 12.218 15.702 -27.972 1.00 89.94 105 LEU A N 1
ATOM 829 C CA . LEU A 1 105 ? 13.102 16.134 -29.058 1.00 89.94 105 LEU A CA 1
ATOM 830 C C . LEU A 1 105 ? 12.893 17.603 -29.446 1.00 89.94 105 LEU A C 1
ATOM 832 O O . LEU A 1 105 ? 13.831 18.227 -29.932 1.00 89.94 105 LEU A O 1
ATOM 836 N N . ASP A 1 106 ? 11.700 18.150 -29.215 1.00 88.62 106 ASP A N 1
ATOM 837 C CA . ASP A 1 106 ? 11.360 19.529 -29.584 1.00 88.62 106 ASP A CA 1
ATOM 838 C C . ASP A 1 106 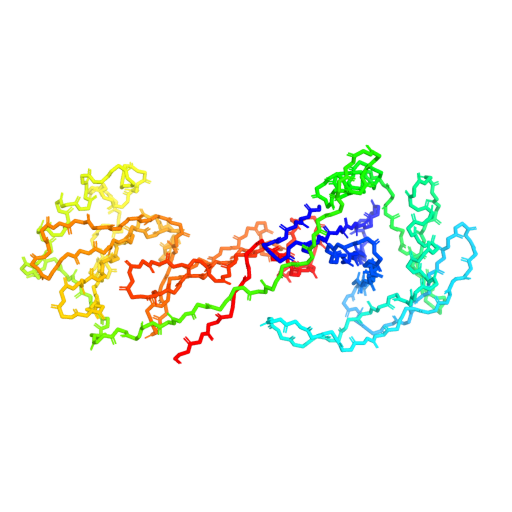? 11.978 20.551 -28.623 1.00 88.62 106 ASP A C 1
ATOM 840 O O . ASP A 1 106 ? 12.309 21.669 -29.015 1.00 88.62 106 ASP A O 1
ATOM 844 N N . GLN A 1 107 ? 12.152 20.160 -27.360 1.00 85.50 107 GLN A N 1
ATOM 845 C CA . GLN A 1 107 ? 12.668 21.004 -26.283 1.00 85.50 107 GLN A CA 1
ATOM 846 C C . GLN A 1 107 ? 14.110 20.659 -25.881 1.00 85.50 107 GLN A C 1
ATOM 848 O O . GLN A 1 107 ? 14.635 21.267 -24.953 1.00 85.50 107 GLN A O 1
ATOM 853 N N . ASP A 1 108 ? 14.746 19.702 -26.567 1.00 87.69 108 ASP A N 1
ATOM 854 C CA . ASP A 1 108 ? 16.094 19.195 -26.259 1.00 87.69 108 ASP A CA 1
ATOM 855 C C . ASP A 1 108 ? 16.247 18.736 -24.792 1.00 87.69 108 ASP A C 1
ATOM 857 O O . ASP A 1 108 ? 17.263 18.950 -24.129 1.00 87.69 108 ASP A O 1
ATOM 861 N N . ILE A 1 109 ? 15.199 18.096 -24.263 1.00 89.00 109 ILE A N 1
ATOM 862 C CA . ILE A 1 109 ? 15.185 17.542 -22.904 1.00 89.00 109 ILE A CA 1
ATOM 863 C C . ILE A 1 109 ? 15.548 16.062 -22.977 1.00 89.00 109 ILE A C 1
ATOM 865 O O . ILE A 1 109 ? 15.001 15.311 -23.787 1.00 89.00 109 ILE A O 1
ATOM 869 N N . SER A 1 110 ? 16.437 15.617 -22.087 1.00 91.62 110 SER A N 1
ATOM 870 C CA . SER A 1 110 ? 16.836 14.214 -21.971 1.00 91.62 110 SER A CA 1
ATOM 871 C C . SER A 1 110 ? 16.940 13.796 -20.508 1.00 91.62 110 SER A C 1
ATOM 873 O O . SER A 1 110 ? 17.839 14.233 -19.790 1.00 91.62 110 SER A O 1
ATOM 875 N N . MET A 1 111 ? 16.029 12.923 -20.081 1.00 92.00 111 MET A N 1
ATOM 876 C CA . MET A 1 111 ? 15.969 12.378 -18.726 1.00 92.00 111 MET A CA 1
ATOM 877 C C . MET A 1 111 ? 16.532 10.958 -18.733 1.00 92.00 111 MET A C 1
ATOM 879 O O . MET A 1 111 ? 16.051 10.100 -19.474 1.00 92.00 111 MET A O 1
ATOM 883 N N . GLN A 1 112 ? 17.564 10.690 -17.932 1.00 94.06 112 GLN A N 1
ATOM 884 C CA . GLN A 1 112 ? 18.208 9.375 -17.904 1.00 94.06 112 GLN A CA 1
ATOM 885 C C . GLN A 1 112 ? 17.647 8.502 -16.778 1.00 94.06 112 GLN A C 1
ATOM 887 O O . GLN A 1 112 ? 17.763 8.866 -15.608 1.00 94.06 112 GLN A O 1
ATOM 892 N N . LEU A 1 113 ? 17.121 7.322 -17.123 1.00 95.00 113 LEU A N 1
ATOM 893 C CA . LEU A 1 113 ? 16.702 6.305 -16.152 1.00 95.00 113 LEU A CA 1
ATOM 894 C C . LEU A 1 113 ? 17.927 5.562 -15.600 1.00 95.00 113 LEU A C 1
ATOM 896 O O . LEU A 1 113 ? 18.796 5.137 -16.369 1.00 95.00 113 LEU A O 1
ATOM 900 N N . SER A 1 114 ? 17.988 5.362 -14.282 1.00 93.25 114 SER A N 1
ATOM 901 C CA . SER A 1 114 ? 19.027 4.532 -13.670 1.00 93.25 114 SER A CA 1
ATOM 902 C C . SER A 1 114 ? 18.758 3.039 -13.891 1.00 93.25 114 SER A C 1
ATOM 904 O O . SER A 1 114 ? 17.647 2.552 -13.692 1.00 93.25 114 SER A O 1
ATOM 906 N N . ALA A 1 115 ? 19.797 2.289 -14.268 1.00 94.81 115 ALA A N 1
ATOM 907 C CA . ALA A 1 115 ? 19.767 0.822 -14.313 1.00 94.81 115 ALA A CA 1
ATOM 908 C C . ALA A 1 115 ? 20.303 0.177 -13.017 1.00 94.81 115 ALA A C 1
ATOM 910 O O . ALA A 1 115 ? 20.345 -1.051 -12.895 1.00 94.81 115 ALA A O 1
ATOM 911 N N . GLU A 1 116 ? 20.751 0.988 -12.055 1.00 93.69 116 GLU A N 1
ATOM 912 C CA . GLU A 1 116 ? 21.359 0.502 -10.821 1.00 93.69 116 GLU A CA 1
ATOM 913 C C . GLU A 1 116 ? 20.367 -0.335 -10.002 1.00 93.69 116 GLU A C 1
ATOM 915 O O . GLU A 1 116 ? 19.186 -0.019 -9.877 1.00 93.69 116 GLU A O 1
ATOM 920 N N . GLY A 1 117 ? 20.835 -1.467 -9.473 1.00 94.06 117 GLY A N 1
ATOM 921 C CA . GLY A 1 117 ? 20.018 -2.360 -8.649 1.00 94.06 117 GLY A CA 1
ATOM 922 C C . GLY A 1 117 ? 18.962 -3.187 -9.399 1.00 94.06 117 GLY A C 1
ATOM 923 O O . GLY A 1 117 ? 18.435 -4.134 -8.806 1.00 94.06 117 GLY A O 1
ATOM 924 N N . PHE A 1 118 ? 18.697 -2.932 -10.691 1.00 96.56 118 PHE A N 1
ATOM 925 C CA . PHE A 1 118 ? 17.638 -3.623 -11.442 1.00 96.56 118 PHE A CA 1
ATOM 926 C C . PHE A 1 118 ? 17.776 -5.146 -11.386 1.00 96.56 118 PHE A C 1
ATOM 928 O O . PHE A 1 118 ? 16.818 -5.837 -11.054 1.00 96.56 118 PHE A O 1
ATOM 935 N N . ASN A 1 119 ? 18.971 -5.690 -11.639 1.00 97.19 119 ASN A N 1
ATOM 936 C CA . ASN A 1 119 ? 19.193 -7.140 -11.642 1.00 97.19 119 ASN A CA 1
ATOM 937 C C . ASN A 1 119 ? 18.890 -7.804 -10.290 1.00 97.19 119 ASN A C 1
ATOM 939 O O . ASN A 1 119 ? 18.303 -8.887 -10.261 1.00 97.19 119 ASN A O 1
ATOM 943 N N . ALA A 1 120 ? 19.254 -7.164 -9.174 1.00 97.12 120 ALA A N 1
ATOM 944 C CA . ALA A 1 120 ? 18.985 -7.690 -7.836 1.00 97.12 120 ALA A CA 1
ATOM 945 C C . ALA A 1 120 ? 17.480 -7.689 -7.541 1.00 97.12 120 ALA A C 1
ATOM 947 O O . ALA A 1 120 ? 16.920 -8.678 -7.065 1.00 97.12 120 ALA A O 1
ATOM 948 N N . VAL A 1 121 ? 16.809 -6.592 -7.886 1.00 96.44 121 VAL A N 1
ATOM 949 C CA . VAL A 1 121 ? 15.369 -6.438 -7.697 1.00 96.44 121 VAL A CA 1
ATOM 950 C C . VAL A 1 121 ? 14.574 -7.391 -8.598 1.00 96.44 121 VAL A C 1
ATOM 952 O O . VAL A 1 121 ? 13.636 -8.048 -8.141 1.00 96.44 121 VAL A O 1
ATOM 955 N N . TRP A 1 122 ? 14.985 -7.521 -9.857 1.00 96.81 122 TRP A N 1
ATOM 956 C CA . TRP A 1 122 ? 14.426 -8.451 -10.831 1.00 96.81 122 TRP A CA 1
ATOM 957 C C . TRP A 1 122 ? 14.560 -9.902 -10.364 1.00 96.81 122 TRP A C 1
ATOM 959 O O . TRP A 1 122 ? 13.596 -10.668 -10.422 1.00 96.81 122 TRP A O 1
ATOM 969 N N . LEU A 1 123 ? 15.736 -10.278 -9.848 1.00 97.31 123 LEU A N 1
ATOM 970 C CA . LEU A 1 123 ? 15.968 -11.600 -9.274 1.00 97.31 123 LEU A CA 1
ATOM 971 C C . LEU A 1 123 ? 15.044 -11.858 -8.077 1.00 97.31 123 LEU A C 1
ATOM 973 O O . LEU A 1 123 ? 14.383 -12.894 -8.050 1.00 97.31 123 LEU A O 1
ATOM 977 N N . LYS A 1 124 ? 14.934 -10.900 -7.146 1.00 97.88 124 LYS A N 1
ATOM 978 C CA . LYS A 1 124 ? 14.063 -11.004 -5.964 1.00 97.88 124 LYS A CA 1
ATOM 979 C C . LYS A 1 124 ? 12.587 -11.161 -6.340 1.00 97.88 124 LYS A C 1
ATOM 981 O O . LYS A 1 124 ? 11.881 -11.959 -5.731 1.00 97.88 124 LYS A O 1
ATOM 986 N N . MET A 1 125 ? 12.112 -10.444 -7.363 1.00 97.31 125 MET A N 1
ATOM 987 C CA . MET A 1 125 ? 10.740 -10.602 -7.865 1.00 97.31 125 MET A CA 1
ATOM 988 C C . MET A 1 125 ? 10.511 -12.002 -8.417 1.00 97.31 125 MET A C 1
ATOM 990 O O . MET A 1 125 ? 9.529 -12.656 -8.067 1.00 97.31 125 MET A O 1
ATOM 994 N N . ARG A 1 126 ? 11.435 -12.480 -9.253 1.00 96.38 126 ARG A N 1
ATOM 995 C CA . ARG A 1 126 ? 11.337 -13.814 -9.846 1.00 96.38 126 ARG A CA 1
ATOM 996 C C . ARG A 1 126 ? 11.395 -14.918 -8.798 1.00 96.38 126 ARG A C 1
ATOM 998 O O . ARG A 1 126 ? 10.638 -15.874 -8.917 1.00 96.38 126 ARG A O 1
ATOM 1005 N N . GLU A 1 127 ? 12.243 -14.783 -7.785 1.00 97.19 127 GLU A N 1
ATOM 1006 C CA . GLU A 1 127 ? 12.290 -15.697 -6.641 1.00 97.19 127 GLU A CA 1
ATOM 1007 C C . GLU A 1 127 ? 10.958 -15.721 -5.890 1.00 97.19 127 GLU A C 1
ATOM 1009 O O . GLU A 1 127 ? 10.388 -16.791 -5.673 1.00 97.19 127 GLU A O 1
ATOM 1014 N N . TRP A 1 128 ? 10.424 -14.546 -5.546 1.00 97.25 128 TRP A N 1
ATOM 1015 C CA . TRP A 1 128 ? 9.161 -14.445 -4.823 1.00 97.25 128 TRP A CA 1
ATOM 1016 C C . TRP A 1 128 ? 8.000 -15.044 -5.621 1.00 97.25 128 TRP A C 1
ATOM 1018 O O . TRP A 1 128 ? 7.163 -15.730 -5.046 1.00 97.25 128 TRP A O 1
ATOM 1028 N N . GLN A 1 129 ? 7.964 -14.854 -6.944 1.00 96.62 129 GLN A N 1
ATOM 1029 C CA . GLN A 1 129 ? 6.934 -15.419 -7.824 1.00 96.62 129 GLN A CA 1
ATOM 1030 C C . GLN A 1 129 ? 7.196 -16.874 -8.251 1.00 96.62 129 GLN A C 1
ATOM 1032 O O . GLN A 1 129 ? 6.399 -17.428 -9.005 1.00 96.62 129 GLN A O 1
ATOM 1037 N N . GLY A 1 130 ? 8.260 -17.525 -7.768 1.00 96.38 130 GLY A N 1
ATOM 1038 C CA . GLY A 1 130 ? 8.523 -18.939 -8.057 1.00 96.38 130 GLY A CA 1
ATOM 1039 C C . GLY A 1 130 ? 9.018 -19.215 -9.482 1.00 96.38 130 GLY A C 1
ATOM 1040 O O . GLY A 1 130 ? 8.767 -20.287 -10.026 1.00 96.38 130 GLY A O 1
ATOM 1041 N N . LEU A 1 131 ? 9.685 -18.247 -10.114 1.00 95.25 131 LEU A N 1
ATOM 1042 C CA . LEU A 1 131 ? 10.123 -18.294 -11.516 1.00 95.25 131 LEU A CA 1
ATOM 1043 C C . LEU A 1 131 ? 11.594 -18.697 -11.688 1.00 95.25 131 LEU A C 1
ATOM 1045 O O . LEU A 1 131 ? 12.122 -18.625 -12.806 1.00 95.25 131 LEU A O 1
ATOM 1049 N N . LEU A 1 132 ? 12.297 -19.041 -10.606 1.00 95.56 132 LEU A N 1
ATOM 1050 C CA . LEU A 1 132 ? 13.665 -19.549 -10.691 1.00 95.56 132 LEU A CA 1
ATOM 1051 C C . LEU A 1 132 ? 13.676 -21.046 -11.005 1.00 95.56 132 LEU A C 1
ATOM 1053 O O . LEU A 1 132 ? 12.697 -21.767 -10.820 1.00 95.56 132 LEU A O 1
ATOM 1057 N N . LYS A 1 133 ? 14.816 -21.530 -11.502 1.00 94.31 133 LYS A N 1
ATOM 1058 C CA . LYS A 1 133 ? 14.982 -22.939 -11.867 1.00 94.31 133 LYS A CA 1
ATOM 1059 C C . LYS A 1 133 ? 14.690 -23.838 -10.659 1.00 94.31 133 LYS A C 1
ATOM 1061 O O . LYS A 1 133 ? 15.297 -23.671 -9.607 1.00 94.31 133 LYS A O 1
ATOM 1066 N N . GLY A 1 134 ? 13.795 -24.809 -10.838 1.00 94.31 134 GLY A N 1
ATOM 1067 C CA . GLY A 1 134 ? 13.391 -25.750 -9.786 1.00 94.31 134 GLY A CA 1
ATOM 1068 C C . GLY A 1 134 ? 12.262 -25.250 -8.880 1.00 94.31 134 GLY A C 1
ATOM 1069 O O . GLY A 1 134 ? 11.797 -26.012 -8.037 1.00 94.31 134 GLY A O 1
ATOM 1070 N N . GLN A 1 135 ? 11.791 -24.015 -9.062 1.00 95.38 135 GLN A N 1
ATOM 1071 C CA . GLN A 1 135 ? 10.601 -23.506 -8.386 1.00 95.38 135 GLN A CA 1
ATOM 1072 C C . GLN A 1 135 ? 9.341 -23.774 -9.216 1.00 95.38 135 GLN A C 1
ATOM 1074 O O . GLN A 1 135 ? 9.400 -24.027 -10.421 1.00 95.38 135 GLN A O 1
ATOM 1079 N N . ARG A 1 136 ? 8.191 -23.736 -8.542 1.00 94.88 136 ARG A N 1
ATOM 1080 C CA . ARG A 1 136 ? 6.876 -23.725 -9.183 1.00 94.88 136 ARG A CA 1
ATOM 1081 C C . ARG A 1 136 ? 6.369 -22.283 -9.186 1.00 94.88 136 ARG A C 1
ATOM 1083 O O . ARG A 1 136 ? 6.365 -21.690 -8.100 1.00 94.88 136 ARG A O 1
ATOM 1090 N N . PRO A 1 137 ? 5.950 -21.736 -10.342 1.00 96.38 137 PRO A N 1
ATOM 1091 C CA . PRO A 1 137 ? 5.348 -20.414 -10.397 1.00 96.38 137 PRO A CA 1
ATOM 1092 C C . PRO A 1 137 ? 4.203 -20.304 -9.393 1.00 96.38 137 PRO A C 1
ATOM 1094 O O . PRO A 1 137 ? 3.405 -21.230 -9.241 1.00 96.38 137 PRO A O 1
ATOM 1097 N N . ARG A 1 138 ? 4.145 -19.183 -8.676 1.00 96.38 138 ARG A N 1
ATOM 1098 C CA . ARG A 1 138 ? 2.955 -18.845 -7.897 1.00 96.38 138 ARG A CA 1
ATOM 1099 C C . ARG A 1 138 ? 1.823 -18.524 -8.861 1.00 96.38 138 ARG A C 1
ATOM 1101 O O . ARG A 1 138 ? 2.063 -17.916 -9.901 1.00 96.38 138 ARG A O 1
ATOM 1108 N N . GLU A 1 139 ? 0.612 -18.888 -8.474 1.00 95.56 139 GLU A N 1
ATOM 1109 C CA . GLU A 1 139 ? -0.595 -18.514 -9.201 1.00 95.56 139 GLU A CA 1
ATOM 1110 C C . GLU A 1 139 ? -1.117 -17.158 -8.713 1.00 95.56 139 GLU A C 1
ATOM 1112 O O . GLU A 1 139 ? -0.987 -16.874 -7.513 1.00 95.56 139 GLU A O 1
ATOM 1117 N N . PRO A 1 140 ? -1.724 -16.346 -9.603 1.00 94.88 140 PRO A N 1
ATOM 1118 C CA . PRO A 1 140 ? -2.490 -15.175 -9.201 1.00 94.88 140 PRO A CA 1
ATOM 1119 C C . PRO A 1 140 ? -3.498 -15.537 -8.113 1.00 94.88 140 PRO A C 1
ATOM 1121 O O . PRO A 1 140 ? -4.196 -16.550 -8.210 1.00 94.88 140 PRO A O 1
ATOM 1124 N N . LYS A 1 141 ? -3.616 -14.687 -7.096 1.00 95.62 141 LYS A N 1
ATOM 1125 C CA . LYS A 1 141 ? -4.662 -14.821 -6.085 1.00 95.62 141 LYS A CA 1
ATOM 1126 C C . LYS A 1 141 ? -5.725 -13.760 -6.325 1.00 95.62 141 LYS A C 1
ATOM 1128 O O . LYS A 1 141 ? -5.363 -12.607 -6.558 1.00 95.62 141 LYS A O 1
ATOM 1133 N N . PRO A 1 142 ? -7.019 -14.115 -6.257 1.00 94.50 142 PRO A N 1
ATOM 1134 C CA . PRO A 1 142 ? -8.056 -13.104 -6.278 1.00 94.50 142 PRO A CA 1
ATOM 1135 C C . PRO A 1 142 ? -7.905 -12.201 -5.056 1.00 94.50 142 PRO A C 1
ATOM 1137 O O . PRO A 1 142 ? -7.453 -12.629 -3.990 1.00 94.50 142 PRO A O 1
ATOM 1140 N N . GLU A 1 143 ? -8.313 -10.953 -5.219 1.00 93.56 143 GLU A N 1
ATOM 1141 C CA . GLU A 1 143 ? -8.471 -10.049 -4.095 1.00 93.56 143 GLU A CA 1
ATOM 1142 C C . GLU A 1 143 ? -9.525 -10.617 -3.122 1.00 93.56 143 GLU A C 1
ATOM 1144 O O . GLU A 1 143 ? -10.618 -10.986 -3.568 1.00 93.56 143 GLU A O 1
ATOM 1149 N N . PRO A 1 144 ? -9.217 -10.740 -1.818 1.00 95.25 144 PRO A N 1
ATOM 1150 C CA . PRO A 1 144 ? -10.172 -11.230 -0.835 1.00 95.25 144 PRO A CA 1
ATOM 1151 C C . PRO A 1 144 ? -11.378 -10.295 -0.745 1.00 95.25 144 PRO A C 1
ATOM 1153 O O . PRO A 1 144 ? -11.234 -9.076 -0.805 1.00 95.25 144 PRO A O 1
ATOM 1156 N N . VAL A 1 145 ? -12.564 -10.876 -0.568 1.00 96.62 145 VAL A N 1
ATOM 1157 C CA . VAL A 1 145 ? -13.799 -10.133 -0.299 1.00 96.62 145 VAL A CA 1
ATOM 1158 C C . VAL A 1 145 ? -14.099 -10.244 1.190 1.00 96.62 145 VAL A C 1
ATOM 1160 O O . VAL A 1 145 ? -14.261 -11.350 1.705 1.00 96.62 145 VAL A O 1
ATOM 1163 N N . ILE A 1 146 ? -14.144 -9.107 1.875 1.00 96.81 146 ILE A N 1
ATOM 1164 C CA . ILE A 1 146 ? -14.423 -8.996 3.301 1.00 96.81 146 ILE A CA 1
ATOM 1165 C C . ILE A 1 146 ? -15.854 -8.499 3.440 1.00 96.81 146 ILE A C 1
ATOM 1167 O O . ILE A 1 146 ? -16.197 -7.445 2.906 1.00 96.81 146 ILE A O 1
ATOM 1171 N N . LYS A 1 147 ? -16.684 -9.262 4.155 1.00 96.38 147 LYS A N 1
ATOM 1172 C CA . LYS A 1 147 ? -18.034 -8.825 4.498 1.00 96.38 147 LYS A CA 1
ATOM 1173 C C . LYS A 1 147 ? -17.953 -7.893 5.701 1.00 96.38 147 LYS A C 1
ATOM 1175 O O . LYS A 1 147 ? -17.671 -8.358 6.800 1.00 96.38 147 LYS A O 1
ATOM 1180 N N . LYS A 1 148 ? -18.180 -6.603 5.486 1.00 95.19 148 LYS A N 1
ATOM 1181 C CA . LYS A 1 148 ? -18.203 -5.604 6.550 1.00 95.19 148 LYS A CA 1
ATOM 1182 C C . LYS A 1 148 ? -19.519 -5.689 7.314 1.00 95.19 148 LYS A C 1
ATOM 1184 O O . LYS A 1 148 ? -20.583 -5.861 6.726 1.00 95.19 148 LYS A O 1
ATOM 1189 N N . VAL A 1 149 ? -19.442 -5.548 8.632 1.00 94.44 149 VAL A N 1
ATOM 1190 C CA . VAL A 1 149 ? -20.613 -5.433 9.504 1.00 94.44 149 VAL A CA 1
ATOM 1191 C C . VAL A 1 149 ? -20.697 -4.005 10.021 1.00 94.44 149 VAL A C 1
ATOM 1193 O O . VAL A 1 149 ? -19.726 -3.471 10.551 1.00 94.44 149 VAL A O 1
ATOM 1196 N N . LYS A 1 150 ? -21.866 -3.386 9.850 1.00 93.06 150 LYS A N 1
ATOM 1197 C CA . LYS A 1 150 ? -22.132 -2.032 10.332 1.00 93.06 150 LYS A CA 1
ATOM 1198 C C . LYS A 1 150 ? -22.291 -2.026 11.853 1.00 93.06 150 LYS A C 1
ATOM 1200 O O . LYS A 1 150 ? -22.973 -2.888 12.400 1.00 93.06 150 LYS A O 1
ATOM 1205 N N . PHE A 1 151 ? -21.704 -1.025 12.497 1.00 93.69 151 PHE A N 1
ATOM 1206 C CA . PHE A 1 151 ? -21.863 -0.780 13.929 1.00 93.69 151 PHE A CA 1
ATOM 1207 C C . PHE A 1 151 ? -23.277 -0.301 14.267 1.00 93.69 151 PHE A C 1
ATOM 1209 O O . PHE A 1 151 ? -23.907 0.403 13.471 1.00 93.69 151 PHE A O 1
ATOM 1216 N N . ILE A 1 152 ? -23.785 -0.700 15.435 1.00 93.25 152 ILE A N 1
ATOM 1217 C CA . ILE A 1 152 ? -25.138 -0.335 15.884 1.00 93.25 152 ILE A CA 1
ATOM 1218 C C . ILE A 1 152 ? -25.180 1.019 16.599 1.00 93.25 152 ILE A C 1
ATOM 1220 O O . ILE A 1 152 ? -26.226 1.668 16.595 1.00 93.25 152 ILE A O 1
ATOM 1224 N N . GLY A 1 153 ? -24.061 1.444 17.192 1.00 89.69 153 GLY A N 1
ATOM 1225 C CA . GLY A 1 153 ? -23.957 2.688 17.945 1.00 89.69 153 GLY A CA 1
ATOM 1226 C C . GLY A 1 153 ? -23.272 3.814 17.179 1.00 89.69 153 GLY A C 1
ATOM 1227 O O . GLY A 1 153 ? -22.464 3.602 16.274 1.00 89.69 153 GLY A O 1
ATOM 1228 N N . GLU A 1 154 ? -23.563 5.037 17.610 1.00 89.31 154 GLU A N 1
ATOM 1229 C CA . GLU A 1 154 ? -22.846 6.244 17.198 1.00 89.31 154 GLU A CA 1
ATOM 1230 C C . GLU A 1 154 ? -21.538 6.395 17.986 1.00 89.31 154 GLU A C 1
ATOM 1232 O O . GLU A 1 154 ? -21.436 5.950 19.134 1.00 89.31 154 GLU A O 1
ATOM 1237 N N . LEU A 1 155 ? -20.546 7.055 17.386 1.00 89.69 155 LEU A N 1
ATOM 1238 C CA . LEU A 1 155 ? -19.287 7.380 18.056 1.00 89.69 155 LEU A CA 1
ATOM 1239 C C . LEU A 1 155 ? -19.522 8.421 19.165 1.00 89.69 155 LEU A C 1
ATOM 1241 O O . LEU A 1 155 ? -20.113 9.476 18.929 1.00 89.69 155 LEU A O 1
ATOM 1245 N N . GLN A 1 156 ? -19.033 8.147 20.374 1.00 91.00 156 GLN A N 1
ATOM 1246 C CA . GLN A 1 156 ? -19.217 8.998 21.554 1.00 91.00 156 GLN A CA 1
ATOM 1247 C C . GLN A 1 156 ? -17.883 9.281 22.241 1.00 91.00 156 GLN A C 1
ATOM 1249 O O . GLN A 1 156 ? -17.097 8.367 22.473 1.00 91.00 156 GLN A O 1
ATOM 1254 N N . ASN A 1 157 ? -17.644 10.536 22.629 1.00 92.19 157 ASN A N 1
ATOM 1255 C CA . ASN A 1 157 ? -16.507 10.876 23.487 1.00 92.19 157 ASN A CA 1
ATOM 1256 C C . ASN A 1 157 ? -16.776 10.401 24.920 1.00 92.19 157 ASN A C 1
ATOM 1258 O O . ASN A 1 157 ? -17.857 10.636 25.458 1.00 92.19 157 ASN A O 1
ATOM 1262 N N . VAL A 1 158 ? -15.770 9.800 25.551 1.00 92.44 158 VAL A N 1
ATOM 1263 C CA . VAL A 1 158 ? -15.778 9.459 26.977 1.00 92.44 158 VAL A CA 1
ATOM 1264 C C . VAL A 1 158 ? -14.920 10.488 27.697 1.00 92.44 158 VAL A C 1
ATOM 1266 O O . VAL A 1 158 ? -13.69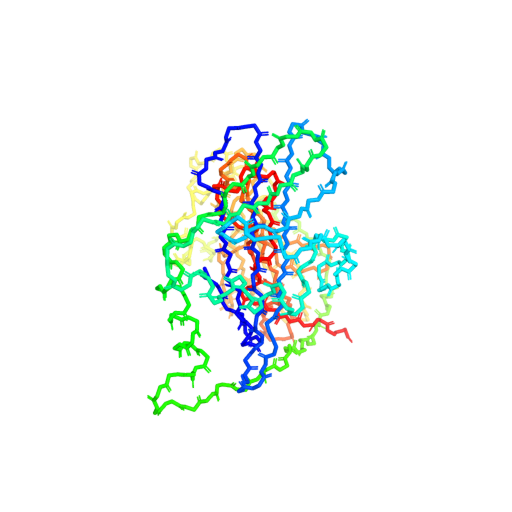1 10.396 27.719 1.00 92.44 158 VAL A O 1
ATOM 1269 N N . THR A 1 159 ? -15.580 11.505 28.249 1.00 91.19 159 THR A N 1
ATOM 1270 C CA . THR A 1 159 ? -14.913 12.549 29.033 1.00 91.19 159 THR A CA 1
ATOM 1271 C C . THR A 1 159 ? -14.540 12.021 30.417 1.00 91.19 159 THR A C 1
ATOM 1273 O O . THR A 1 159 ? -14.974 10.951 30.835 1.00 91.19 159 THR A O 1
ATOM 1276 N N . ARG A 1 160 ? -13.739 12.778 31.168 1.00 87.44 160 ARG A N 1
ATOM 1277 C CA . ARG A 1 160 ? -13.269 12.358 32.501 1.00 87.44 160 ARG A CA 1
ATOM 1278 C C . ARG A 1 160 ? -14.371 12.238 33.553 1.00 87.44 160 ARG A C 1
ATOM 1280 O O . ARG A 1 160 ? -14.206 11.483 34.504 1.00 87.44 160 ARG A O 1
ATOM 1287 N N . ASP A 1 161 ? -15.465 12.973 33.378 1.00 89.12 161 ASP A N 1
ATOM 1288 C CA . ASP A 1 161 ? -16.630 12.921 34.267 1.00 89.12 161 ASP A CA 1
ATOM 1289 C C . ASP A 1 161 ? -17.568 11.746 33.930 1.00 89.12 161 ASP A C 1
ATOM 1291 O O . ASP A 1 161 ? -18.515 11.471 34.671 1.00 89.12 161 ASP A O 1
ATOM 1295 N N . ASP A 1 162 ? -17.323 11.044 32.817 1.00 92.38 162 ASP A N 1
ATOM 1296 C CA . ASP A 1 162 ? -18.061 9.841 32.454 1.00 92.38 162 ASP A CA 1
ATOM 1297 C C . ASP A 1 162 ? -17.727 8.706 33.430 1.00 92.38 162 ASP A C 1
ATOM 1299 O O . ASP A 1 162 ? -16.563 8.382 33.679 1.00 92.38 162 ASP A O 1
ATOM 1303 N N . LEU A 1 163 ? -18.763 8.051 33.956 1.00 92.12 163 LEU A N 1
ATOM 1304 C CA . LEU A 1 163 ? -18.628 6.949 34.912 1.00 92.12 163 LEU A CA 1
ATOM 1305 C C . LEU A 1 163 ? -17.801 5.775 34.362 1.00 92.12 163 LEU A C 1
ATOM 1307 O O . LEU A 1 163 ? -17.227 5.013 35.140 1.00 92.12 163 LEU A O 1
ATOM 1311 N N . ARG A 1 164 ? -17.725 5.632 33.034 1.00 93.81 164 ARG A N 1
ATOM 1312 C CA . ARG A 1 164 ? -16.971 4.579 32.341 1.00 93.81 164 ARG A CA 1
ATOM 1313 C C . ARG A 1 164 ? -15.479 4.896 32.234 1.00 93.81 164 ARG A C 1
ATOM 1315 O O . ARG A 1 164 ? -14.679 3.973 32.090 1.00 93.81 164 ARG A O 1
ATOM 1322 N N . PHE A 1 165 ? -15.089 6.172 32.321 1.00 92.81 165 PHE A N 1
ATOM 1323 C CA . PHE A 1 165 ? -13.728 6.625 32.024 1.00 92.81 165 PHE A CA 1
ATOM 1324 C C . PHE A 1 165 ? -12.674 5.895 32.859 1.00 92.81 165 PHE A C 1
ATOM 1326 O O . PHE A 1 165 ? -11.753 5.295 32.310 1.00 92.81 165 PHE A O 1
ATOM 1333 N N . GLU A 1 166 ? -12.823 5.898 34.186 1.00 92.19 166 GLU A N 1
ATOM 1334 C CA . GLU A 1 166 ? -11.835 5.311 35.100 1.00 92.19 166 GLU A CA 1
ATOM 1335 C C . GLU A 1 166 ? -11.671 3.798 34.899 1.00 92.19 166 GLU A C 1
ATOM 1337 O O . GLU A 1 166 ? -10.558 3.269 34.985 1.00 92.19 166 GLU A O 1
ATOM 1342 N N . GLN A 1 167 ? -12.766 3.094 34.595 1.00 94.31 167 GLN A N 1
ATOM 1343 C CA . GLN A 1 167 ? -12.740 1.659 34.317 1.00 94.31 167 GLN A CA 1
ATOM 1344 C C . GLN A 1 167 ? -11.951 1.366 33.039 1.00 94.31 167 GLN A C 1
ATOM 1346 O O . GLN A 1 167 ? -10.980 0.602 33.083 1.00 94.31 167 GLN A O 1
ATOM 1351 N N . ILE A 1 168 ? -12.320 2.017 31.933 1.00 95.38 168 ILE A N 1
ATOM 1352 C CA . ILE A 1 168 ? -11.664 1.837 30.637 1.00 95.38 168 ILE A CA 1
ATOM 1353 C C . ILE A 1 168 ? -10.189 2.242 30.737 1.00 95.38 168 ILE A C 1
ATOM 1355 O O . ILE A 1 168 ? -9.297 1.472 30.381 1.00 95.38 168 ILE A O 1
ATOM 1359 N N . PHE A 1 169 ? -9.907 3.426 31.283 1.00 92.69 169 PHE A N 1
ATOM 1360 C CA . PHE A 1 169 ? -8.557 3.972 31.391 1.00 92.69 169 PHE A CA 1
ATOM 1361 C C . PHE A 1 169 ? -7.611 3.039 32.156 1.00 92.69 169 PHE A C 1
ATOM 1363 O O . PHE A 1 169 ? -6.479 2.798 31.729 1.00 92.69 169 PHE A O 1
ATOM 1370 N N . LYS A 1 170 ? -8.078 2.463 33.270 1.00 93.19 170 LYS A N 1
ATOM 1371 C CA . LYS A 1 170 ? -7.296 1.518 34.076 1.00 93.19 170 LYS A CA 1
ATOM 1372 C C . LYS A 1 170 ? -6.971 0.229 33.324 1.00 93.19 170 LYS A C 1
ATOM 1374 O O . LYS A 1 170 ? -5.912 -0.348 33.577 1.00 93.19 170 LYS A O 1
ATOM 1379 N N . ILE A 1 171 ? -7.868 -0.238 32.457 1.00 95.56 171 ILE A N 1
ATOM 1380 C CA . ILE A 1 171 ? -7.628 -1.405 31.604 1.00 95.56 171 ILE A CA 1
ATOM 1381 C C . ILE A 1 171 ? -6.618 -1.039 30.519 1.00 95.56 171 ILE A C 1
ATOM 1383 O O . ILE A 1 171 ? -5.574 -1.683 30.442 1.00 95.56 171 ILE A O 1
ATOM 1387 N N . LEU A 1 172 ? -6.860 0.045 29.772 1.00 94.44 172 LEU A N 1
ATOM 1388 C CA . LEU A 1 172 ? -5.973 0.495 28.697 1.00 94.44 172 LEU A CA 1
ATOM 1389 C C . LEU A 1 172 ? -4.539 0.708 29.185 1.00 94.44 172 LEU A C 1
ATOM 1391 O O . LEU A 1 172 ? -3.607 0.206 28.568 1.00 94.44 172 LEU A O 1
ATOM 1395 N N . LYS A 1 173 ? -4.347 1.367 30.334 1.00 92.19 173 LYS A N 1
ATOM 1396 C CA . LYS A 1 173 ? -3.017 1.635 30.908 1.00 92.19 173 LYS A CA 1
ATOM 1397 C C . LYS A 1 173 ? -2.215 0.367 31.240 1.00 92.19 173 LYS A C 1
ATOM 1399 O O . LYS A 1 173 ? -0.998 0.434 31.368 1.00 92.19 173 LYS A O 1
ATOM 1404 N N . LYS A 1 174 ? -2.881 -0.774 31.432 1.00 93.19 174 LYS A N 1
ATOM 1405 C CA . LYS A 1 174 ? -2.232 -2.058 31.743 1.00 93.19 174 LYS A CA 1
ATOM 1406 C C . LYS A 1 174 ? -1.899 -2.888 30.507 1.00 93.19 174 LYS A C 1
ATOM 1408 O O . LYS A 1 174 ? -1.246 -3.920 30.657 1.00 93.19 174 LYS A O 1
ATOM 1413 N N . LEU A 1 175 ? -2.375 -2.491 29.329 1.00 94.00 175 LEU A N 1
ATOM 1414 C CA . LEU A 1 175 ? -2.081 -3.202 28.092 1.00 94.00 175 LEU A CA 1
ATOM 1415 C C . LEU A 1 175 ? -0.601 -3.006 27.727 1.00 94.00 175 LEU A C 1
ATOM 1417 O O . LEU A 1 175 ? -0.125 -1.870 27.779 1.00 94.00 175 LEU A O 1
ATOM 1421 N N . PRO A 1 176 ? 0.121 -4.069 27.329 1.00 93.31 176 PRO A N 1
ATOM 1422 C CA . PRO A 1 176 ? 1.496 -3.954 26.840 1.00 93.31 176 PRO A CA 1
ATOM 1423 C C . PRO A 1 176 ? 1.642 -2.956 25.683 1.00 93.31 176 PRO A C 1
ATOM 1425 O O . PRO A 1 176 ? 2.628 -2.230 25.590 1.00 93.31 176 PRO A O 1
ATOM 1428 N N . GLU A 1 177 ? 0.639 -2.880 24.811 1.00 91.19 177 GLU A N 1
ATOM 1429 C CA . GLU A 1 177 ? 0.588 -1.957 23.678 1.00 91.19 177 GLU A CA 1
ATOM 1430 C C . GLU A 1 177 ? 0.584 -0.489 24.125 1.00 91.19 177 GLU A C 1
ATOM 1432 O O . GLU A 1 177 ? 1.123 0.374 23.431 1.00 91.19 177 GLU A O 1
ATOM 1437 N N . SER A 1 178 ? 0.051 -0.214 25.317 1.00 90.12 178 SER A N 1
ATOM 1438 C CA . SER A 1 178 ? 0.001 1.127 25.897 1.00 90.12 178 SER A CA 1
ATOM 1439 C C . SER A 1 178 ? 1.320 1.568 26.535 1.00 90.12 178 SER A C 1
ATOM 1441 O O . SER A 1 178 ? 1.468 2.746 26.846 1.00 90.12 178 SER A O 1
ATOM 1443 N N . GLU A 1 179 ? 2.304 0.678 26.719 1.00 87.50 179 GLU A N 1
ATOM 1444 C CA . GLU A 1 179 ? 3.590 1.035 27.345 1.00 87.50 179 GLU A CA 1
ATOM 1445 C C . GLU A 1 179 ? 4.365 2.099 26.552 1.00 87.50 179 GLU A C 1
ATOM 1447 O O . GLU A 1 179 ? 5.145 2.855 27.126 1.00 87.50 179 GLU A O 1
ATOM 1452 N N . LYS A 1 180 ? 4.148 2.171 25.233 1.00 84.00 180 LYS A N 1
ATOM 1453 C CA . LYS A 1 180 ? 4.804 3.133 24.328 1.00 84.00 180 LYS A CA 1
ATOM 1454 C C . LYS A 1 180 ? 3.976 4.398 24.080 1.00 84.00 180 LYS A C 1
ATOM 1456 O O . LYS A 1 180 ? 4.333 5.205 23.221 1.00 84.00 180 LYS A O 1
ATOM 1461 N N . CYS A 1 181 ? 2.851 4.543 24.771 1.00 88.12 181 CYS A N 1
ATOM 1462 C CA . CYS A 1 181 ? 1.922 5.638 24.564 1.00 88.12 181 CYS A CA 1
ATOM 1463 C C . CYS A 1 181 ? 2.194 6.771 25.556 1.00 88.12 181 CYS A C 1
ATOM 1465 O O . CYS A 1 181 ? 1.755 6.732 26.708 1.00 88.12 181 CYS A O 1
ATOM 1467 N N . ASP A 1 182 ? 2.867 7.815 25.076 1.00 83.62 182 ASP A N 1
ATOM 1468 C CA . ASP A 1 182 ? 3.289 8.975 25.874 1.00 83.62 182 ASP A CA 1
ATOM 1469 C C . ASP A 1 182 ? 2.120 9.697 26.558 1.00 83.62 182 ASP A C 1
ATOM 1471 O O . ASP A 1 182 ? 2.281 10.358 27.581 1.00 83.62 182 ASP A O 1
ATOM 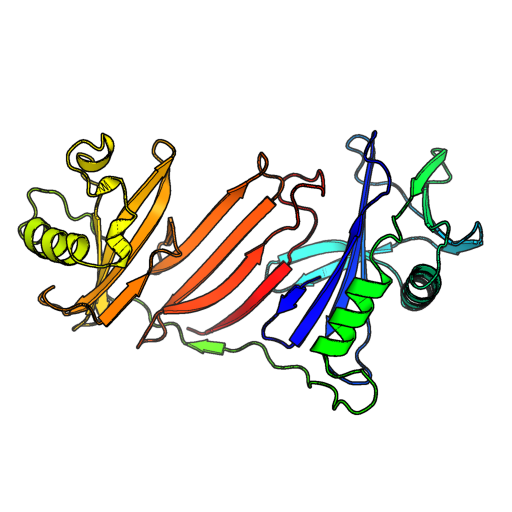1475 N N . ILE A 1 183 ? 0.913 9.591 26.005 1.00 80.94 183 ILE A N 1
ATOM 1476 C CA . ILE A 1 183 ? -0.255 10.305 26.521 1.00 80.94 183 ILE A CA 1
ATOM 1477 C C . ILE A 1 183 ? -0.857 9.690 27.793 1.00 80.94 183 ILE A C 1
ATOM 1479 O O . ILE A 1 183 ? -1.640 10.358 28.461 1.00 80.94 183 ILE A O 1
ATOM 1483 N N . PHE A 1 184 ? -0.512 8.443 28.144 1.00 82.62 184 PHE A N 1
ATOM 1484 C CA . PHE A 1 184 ? -0.921 7.849 29.427 1.00 82.62 184 PHE A CA 1
ATOM 1485 C C . PHE A 1 184 ? -0.050 8.327 30.600 1.00 82.62 184 PHE A C 1
ATOM 1487 O O . PHE A 1 184 ? -0.354 8.004 31.759 1.00 82.62 184 PHE A O 1
ATOM 1494 N N . ASP A 1 185 ? 1.007 9.095 30.319 1.00 78.69 185 ASP A N 1
ATOM 1495 C CA . ASP A 1 185 ? 1.736 9.860 31.321 1.00 78.69 185 ASP A CA 1
ATOM 1496 C C . ASP A 1 185 ? 0.889 11.059 31.779 1.00 78.69 185 ASP A C 1
ATOM 1498 O O . ASP A 1 185 ? 0.396 11.849 30.970 1.00 78.69 185 ASP A O 1
ATOM 1502 N N . SER A 1 186 ? 0.721 11.202 33.095 1.00 70.50 186 SER A N 1
ATOM 1503 C CA . SER A 1 186 ? -0.059 12.285 33.701 1.00 70.50 186 SER A CA 1
ATOM 1504 C C . SER A 1 186 ? 0.505 13.675 33.412 1.00 70.50 186 SER A C 1
ATOM 1506 O O . SER A 1 186 ? -0.244 14.653 33.487 1.00 70.50 186 SER A O 1
ATOM 1508 N N . ASP A 1 187 ? 1.795 13.763 33.082 1.00 78.88 187 ASP A N 1
ATOM 1509 C CA . ASP A 1 187 ? 2.467 15.020 32.749 1.00 78.88 187 ASP A CA 1
ATOM 1510 C C . ASP A 1 187 ? 2.302 15.411 31.270 1.00 78.88 187 ASP A C 1
ATOM 1512 O O . ASP A 1 187 ? 2.659 16.526 30.877 1.00 78.88 187 ASP A O 1
ATOM 1516 N N . SER A 1 188 ? 1.715 14.538 30.441 1.00 78.12 188 SER A N 1
ATOM 1517 C CA . SER A 1 188 ? 1.443 14.855 29.043 1.00 78.12 188 SER A CA 1
ATOM 1518 C C . SER A 1 188 ? 0.437 16.011 28.936 1.00 78.12 188 SER A C 1
ATOM 1520 O O . SER A 1 188 ? -0.661 15.939 29.499 1.00 78.12 188 SER A O 1
ATOM 1522 N N . PRO A 1 189 ? 0.738 17.078 28.170 1.00 74.62 189 PRO A N 1
ATOM 1523 C CA . PRO A 1 189 ? -0.194 18.193 27.985 1.00 74.62 189 PRO A CA 1
ATOM 1524 C C . PRO A 1 189 ? -1.493 17.752 27.295 1.00 74.62 189 PRO A C 1
ATOM 1526 O O . PRO A 1 189 ? -2.535 18.377 27.481 1.00 74.62 189 PRO A O 1
ATOM 1529 N N . TRP A 1 190 ? -1.438 16.648 26.548 1.00 74.12 190 TRP A N 1
ATOM 1530 C CA . TRP A 1 190 ? -2.559 16.064 25.817 1.00 74.12 190 TRP A CA 1
ATOM 1531 C C . TRP A 1 190 ? -3.431 15.149 26.668 1.00 74.12 190 TRP A C 1
ATOM 1533 O O . TRP A 1 190 ? -4.561 14.854 26.290 1.00 74.12 190 TRP A O 1
ATOM 1543 N N . PHE A 1 191 ? -2.939 14.734 27.837 1.00 72.69 191 PHE A N 1
ATOM 1544 C CA . PHE A 1 191 ? -3.708 13.912 28.761 1.00 72.69 191 PHE A CA 1
ATOM 1545 C C . PHE A 1 191 ? -5.005 14.616 29.182 1.00 72.69 191 PHE A C 1
ATOM 1547 O O . PHE A 1 191 ? -6.023 13.966 29.376 1.00 72.69 191 PHE A O 1
ATOM 1554 N N . LYS A 1 192 ? -5.011 15.948 29.303 1.00 72.88 192 LYS A N 1
ATOM 1555 C CA . LYS A 1 192 ? -6.168 16.721 29.796 1.00 72.88 192 LYS A CA 1
ATOM 1556 C C . LYS A 1 192 ? -7.232 17.047 28.736 1.00 72.88 192 LYS A C 1
ATOM 1558 O O . LYS A 1 192 ? -8.163 17.774 29.054 1.00 72.88 192 LYS A O 1
ATOM 1563 N N . ASP A 1 193 ? -7.097 16.551 27.510 1.00 76.88 193 ASP A N 1
ATOM 1564 C CA . ASP A 1 193 ? -8.077 16.769 26.442 1.00 76.88 193 ASP A CA 1
ATOM 1565 C C . ASP A 1 193 ? -9.306 15.856 26.630 1.00 76.88 193 ASP A C 1
ATOM 1567 O O . ASP A 1 193 ? -9.171 14.637 26.730 1.00 76.88 193 ASP A O 1
ATOM 1571 N N . ASP A 1 194 ? -10.512 16.428 26.652 1.00 74.12 194 ASP A N 1
ATOM 1572 C CA . ASP A 1 194 ? -11.774 15.684 26.806 1.00 74.12 194 ASP A CA 1
ATOM 1573 C C . ASP A 1 194 ? -12.116 14.796 25.595 1.00 74.12 194 ASP A C 1
ATOM 1575 O O . ASP A 1 194 ? -12.983 13.929 25.680 1.00 74.12 194 ASP A O 1
ATOM 1579 N N . SER A 1 195 ? -11.416 14.972 24.471 1.00 78.94 195 SER A N 1
ATOM 1580 C CA . SER A 1 195 ? -11.487 14.109 23.285 1.00 78.94 195 SER A CA 1
ATOM 1581 C C . SER A 1 195 ? -10.407 13.017 23.265 1.00 78.94 195 SER A C 1
ATOM 1583 O O . SER A 1 195 ? -10.107 12.438 22.219 1.00 78.94 195 SER A O 1
ATOM 1585 N N . PHE A 1 196 ? -9.801 12.739 24.424 1.00 85.19 196 PHE A N 1
ATOM 1586 C CA . PHE A 1 196 ? -8.789 11.699 24.608 1.00 85.19 196 PHE A CA 1
ATOM 1587 C C . PHE A 1 196 ? -9.290 10.294 24.251 1.00 85.19 196 PHE A C 1
ATOM 1589 O O . PHE A 1 196 ? -8.535 9.513 23.668 1.00 85.19 196 PHE A O 1
ATOM 1596 N N . MET A 1 197 ? -10.535 9.978 24.615 1.00 91.56 197 MET A N 1
ATOM 1597 C CA . MET A 1 197 ? -11.123 8.648 24.490 1.00 91.56 197 MET A CA 1
ATOM 1598 C C . MET A 1 197 ? -12.490 8.719 23.822 1.00 91.56 197 MET A C 1
ATOM 1600 O O . MET A 1 197 ? -13.299 9.600 24.117 1.00 91.56 197 MET A O 1
ATOM 1604 N N . GLN A 1 198 ? -12.747 7.763 22.942 1.00 92.62 198 GLN A N 1
ATOM 1605 C CA . GLN A 1 198 ? -14.007 7.598 22.240 1.00 92.62 198 GLN A CA 1
ATOM 1606 C C . GLN A 1 198 ? -14.435 6.138 22.288 1.00 92.62 198 GLN A C 1
ATOM 1608 O O . GLN A 1 198 ? -13.594 5.238 22.335 1.00 92.62 198 GLN A O 1
ATOM 1613 N N . ILE A 1 199 ? -15.740 5.905 22.264 1.00 93.75 199 ILE A N 1
ATOM 1614 C CA . ILE A 1 199 ? -16.325 4.571 22.210 1.00 93.75 199 ILE A CA 1
ATOM 1615 C C . ILE A 1 199 ? -17.423 4.497 21.158 1.00 93.75 199 ILE A C 1
ATOM 1617 O O . ILE A 1 199 ? -18.039 5.509 20.822 1.00 93.75 199 ILE A O 1
ATOM 1621 N N . GLN A 1 200 ? -17.684 3.292 20.672 1.00 93.31 200 GLN A N 1
ATOM 1622 C CA . GLN A 1 200 ? -18.768 3.017 19.740 1.00 93.31 200 GLN A CA 1
ATOM 1623 C C . GLN A 1 200 ? -19.253 1.576 19.905 1.00 93.31 200 GLN A C 1
ATOM 1625 O O . GLN A 1 200 ? -18.444 0.650 19.932 1.00 93.31 200 GLN A O 1
ATOM 1630 N N . GLU A 1 201 ? -20.564 1.371 20.008 1.00 94.00 201 GLU A N 1
ATOM 1631 C CA . GLU A 1 201 ? -21.141 0.024 20.081 1.00 94.00 201 GLU A CA 1
ATOM 1632 C C . GLU A 1 201 ? -21.035 -0.660 18.714 1.00 94.00 201 GLU A C 1
ATOM 1634 O O . GLU A 1 201 ? -21.602 -0.196 17.721 1.00 94.00 201 GLU A O 1
ATOM 1639 N N . ILE A 1 202 ? -20.304 -1.771 18.666 1.00 94.00 202 ILE A N 1
ATOM 1640 C CA . ILE A 1 202 ? -20.141 -2.591 17.463 1.00 94.00 202 ILE A CA 1
ATOM 1641 C C . ILE A 1 202 ? -21.410 -3.417 17.244 1.00 94.00 202 ILE A C 1
ATOM 1643 O O . ILE A 1 202 ? -21.968 -3.441 16.149 1.00 94.00 202 ILE A O 1
ATOM 1647 N N . ASP A 1 203 ? -21.861 -4.079 18.306 1.00 92.69 203 ASP A N 1
ATOM 1648 C CA . ASP A 1 203 ? -23.084 -4.870 18.391 1.00 92.69 203 ASP A CA 1
ATOM 1649 C C . ASP A 1 203 ? -23.555 -4.943 19.852 1.00 92.69 203 ASP A C 1
ATOM 1651 O O . ASP A 1 203 ? -22.976 -4.298 20.723 1.00 92.69 203 ASP A O 1
ATOM 1655 N N . GLU A 1 204 ? -24.596 -5.735 20.123 1.00 91.25 204 GLU A N 1
ATOM 1656 C CA . GLU A 1 204 ? -25.213 -5.863 21.451 1.00 91.25 204 GLU A CA 1
ATOM 1657 C C . GLU A 1 204 ? -24.245 -6.299 22.565 1.00 91.25 204 GLU A C 1
ATOM 1659 O O . GLU A 1 204 ? -24.546 -6.075 23.731 1.00 91.25 204 GLU A O 1
ATOM 1664 N N . ASN A 1 205 ? -23.108 -6.922 22.233 1.00 94.00 205 ASN A N 1
ATOM 1665 C CA . ASN A 1 205 ? -22.185 -7.504 23.212 1.00 94.00 205 ASN A CA 1
ATOM 1666 C C . ASN A 1 205 ? -20.778 -6.897 23.166 1.00 94.00 205 ASN A C 1
ATOM 1668 O O . ASN A 1 205 ? -19.904 -7.352 23.906 1.00 94.00 205 ASN A O 1
ATOM 1672 N N . ARG A 1 206 ? -20.502 -5.964 22.246 1.00 95.94 206 ARG A N 1
ATOM 1673 C CA . ARG A 1 206 ? -19.138 -5.490 21.986 1.00 95.94 206 ARG A CA 1
ATOM 1674 C C . ARG A 1 206 ? -19.074 -3.994 21.761 1.00 95.94 206 ARG A C 1
ATOM 1676 O O . ARG A 1 206 ? -19.802 -3.437 20.941 1.00 95.94 206 ARG A O 1
ATOM 1683 N N . THR A 1 207 ? -18.095 -3.374 22.408 1.00 95.69 207 THR A N 1
ATOM 1684 C CA . THR A 1 207 ? -17.810 -1.945 22.290 1.00 95.69 207 THR A CA 1
ATOM 1685 C C . THR A 1 207 ? -16.399 -1.731 21.757 1.00 95.69 207 THR A C 1
ATOM 1687 O O . THR A 1 207 ? -15.425 -2.256 22.295 1.00 95.69 207 THR A O 1
ATOM 1690 N N . LEU A 1 208 ? -16.277 -0.934 20.699 1.00 95.56 208 LEU A N 1
ATOM 1691 C CA . LEU A 1 208 ? -15.008 -0.384 20.249 1.00 95.56 208 LEU A CA 1
ATOM 1692 C C . LEU A 1 208 ? -14.619 0.754 21.185 1.00 95.56 208 LEU A C 1
ATOM 1694 O O . LEU A 1 208 ? -15.398 1.683 21.372 1.00 95.56 208 LEU A O 1
ATOM 1698 N N . VAL A 1 209 ? -13.407 0.719 21.720 1.00 95.38 209 VAL A N 1
ATOM 1699 C CA . VAL A 1 209 ? -12.822 1.820 22.484 1.00 95.38 209 VAL A CA 1
ATOM 1700 C C . VAL A 1 209 ? -11.561 2.280 21.776 1.00 95.38 209 VAL A C 1
ATOM 1702 O O . VAL A 1 209 ? -10.714 1.477 21.391 1.00 95.38 209 VAL A O 1
ATOM 1705 N N . GLN A 1 210 ? -11.424 3.589 21.627 1.00 93.81 210 GLN A N 1
ATOM 1706 C CA . GLN A 1 210 ? -10.274 4.224 21.010 1.00 93.81 210 GLN A CA 1
ATOM 1707 C C . GLN A 1 210 ? -9.758 5.300 21.947 1.00 93.81 210 GLN A C 1
ATOM 1709 O O . GLN A 1 210 ? -10.493 6.210 22.323 1.00 93.81 210 GLN A O 1
ATOM 1714 N N . ALA A 1 211 ? -8.493 5.209 22.325 1.00 92.88 211 ALA A N 1
ATOM 1715 C CA . ALA A 1 211 ? -7.815 6.251 23.073 1.00 92.88 211 ALA A CA 1
ATOM 1716 C C . ALA A 1 211 ? -6.640 6.766 22.259 1.00 92.88 211 ALA A C 1
ATOM 1718 O O . ALA A 1 211 ? -5.966 6.005 21.567 1.00 92.88 211 ALA A O 1
ATOM 1719 N N . ARG A 1 212 ? -6.350 8.060 22.354 1.00 91.25 212 ARG A N 1
ATOM 1720 C CA . ARG A 1 212 ? -5.104 8.592 21.800 1.00 91.25 212 ARG A CA 1
ATOM 1721 C C . ARG A 1 212 ? -3.916 7.872 22.451 1.00 91.25 212 ARG A C 1
ATOM 1723 O O . ARG A 1 212 ? -3.983 7.506 23.621 1.00 91.25 212 ARG A O 1
ATOM 1730 N N . CYS A 1 213 ? -2.848 7.645 21.687 1.00 90.94 213 CYS A N 1
ATOM 1731 C CA . CYS A 1 213 ? -1.614 7.003 22.160 1.00 90.94 213 CYS A CA 1
ATOM 1732 C C . CYS A 1 213 ? -0.415 7.944 22.004 1.00 90.94 213 CYS A C 1
ATOM 1734 O O . CYS A 1 213 ? 0.315 8.207 22.959 1.00 90.94 213 CYS A O 1
ATOM 1736 N N . GLN A 1 214 ? -0.243 8.492 20.800 1.00 87.50 214 GLN A N 1
ATOM 1737 C CA . GLN A 1 214 ? 0.823 9.431 20.462 1.00 87.50 214 GLN A CA 1
ATOM 1738 C C . GLN A 1 214 ? 0.247 10.602 19.675 1.00 87.50 214 GLN A C 1
ATOM 1740 O O . GLN A 1 214 ? -0.713 10.437 18.918 1.00 87.50 214 GLN A O 1
ATOM 1745 N N . MET A 1 215 ? 0.828 11.787 19.859 1.00 81.75 215 MET A N 1
ATOM 1746 C CA . MET A 1 215 ? 0.373 13.017 19.213 1.00 81.75 215 MET A CA 1
ATOM 1747 C C . MET A 1 215 ? 1.546 13.828 18.669 1.00 81.75 215 MET A C 1
ATOM 1749 O O . MET A 1 215 ? 2.590 13.939 19.307 1.00 81.75 215 MET A O 1
ATOM 1753 N N . THR A 1 216 ? 1.340 14.458 17.513 1.00 78.62 216 THR A N 1
ATOM 1754 C CA . THR A 1 216 ? 2.193 15.537 16.997 1.00 78.62 216 THR A CA 1
ATOM 1755 C C . THR A 1 216 ? 1.340 16.792 16.860 1.00 78.62 216 THR A C 1
ATOM 1757 O O . THR A 1 216 ? 0.523 16.910 15.947 1.00 78.62 216 THR A O 1
ATOM 1760 N N . GLY A 1 217 ? 1.486 17.729 17.800 1.00 78.81 217 GLY A N 1
ATOM 1761 C CA . GLY A 1 217 ? 0.503 18.806 17.948 1.00 78.81 217 GLY A CA 1
ATOM 1762 C C . GLY A 1 217 ? -0.878 18.225 18.270 1.00 78.81 217 GLY A C 1
ATOM 1763 O O . GLY A 1 217 ? -0.966 17.271 19.030 1.00 78.81 217 GLY A O 1
ATOM 1764 N N . TYR A 1 218 ? -1.940 18.754 17.658 1.00 69.75 218 TYR A N 1
ATOM 1765 C CA . TYR A 1 218 ? -3.328 18.302 17.862 1.00 69.75 218 TYR A CA 1
ATOM 1766 C C . TYR A 1 218 ? -3.722 17.064 17.033 1.00 69.75 218 TYR A C 1
ATOM 1768 O O . TYR A 1 218 ? -4.894 16.701 16.994 1.00 69.75 218 TYR A O 1
ATOM 1776 N N . ILE A 1 219 ? -2.771 16.428 16.343 1.00 77.25 219 ILE A N 1
ATOM 1777 C CA . ILE A 1 219 ? -3.037 15.300 15.445 1.00 77.25 219 ILE A CA 1
ATOM 1778 C C . ILE A 1 219 ? -2.550 14.011 16.117 1.00 77.25 219 ILE A C 1
ATOM 1780 O O . ILE A 1 219 ? -1.360 13.922 16.447 1.00 77.25 219 ILE A O 1
ATOM 1784 N N . PRO A 1 220 ? -3.424 13.007 16.321 1.00 78.12 220 PRO A N 1
ATOM 1785 C CA . PRO A 1 220 ? -2.993 11.682 16.735 1.00 78.12 220 PRO A CA 1
ATOM 1786 C C . PRO A 1 220 ? -2.079 11.072 15.674 1.00 78.12 220 PRO A C 1
ATOM 1788 O O . PRO A 1 220 ? -2.417 11.017 14.495 1.00 78.12 220 PRO A O 1
ATOM 1791 N N . THR A 1 221 ? -0.913 10.597 16.091 1.00 82.62 221 THR A N 1
ATOM 1792 C CA . THR A 1 221 ? -0.027 9.788 15.245 1.00 82.62 221 THR A CA 1
ATOM 1793 C C . THR A 1 221 ? -0.193 8.297 15.511 1.00 82.62 221 THR A C 1
ATOM 1795 O O . THR A 1 221 ? 0.240 7.496 14.691 1.00 82.62 221 THR A O 1
ATOM 1798 N N . ALA A 1 222 ? -0.844 7.941 16.623 1.00 89.88 222 ALA A N 1
ATOM 1799 C CA . ALA A 1 222 ? -1.301 6.594 16.942 1.00 89.88 222 ALA A CA 1
ATOM 1800 C C . ALA A 1 222 ? -2.470 6.646 17.942 1.00 89.88 222 ALA A C 1
ATOM 1802 O O . ALA A 1 222 ? -2.532 7.537 18.800 1.00 89.88 222 ALA A O 1
ATOM 1803 N N . LEU A 1 223 ? -3.350 5.652 17.870 1.00 92.25 223 LEU A N 1
ATOM 1804 C CA . LEU A 1 223 ? -4.407 5.345 18.833 1.00 92.25 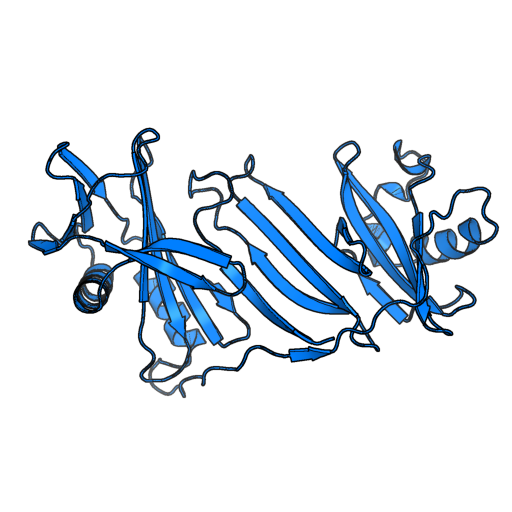223 LEU A CA 1
ATOM 1805 C C . LEU A 1 223 ? -4.114 3.995 19.495 1.00 92.25 223 LEU A C 1
ATOM 1807 O O . LEU A 1 223 ? -3.541 3.124 18.859 1.00 92.25 223 LEU A O 1
ATOM 1811 N N . VAL A 1 224 ? -4.548 3.792 20.737 1.00 94.06 224 VAL A N 1
ATOM 1812 C CA . VAL A 1 224 ? -4.820 2.451 21.267 1.00 94.06 224 VAL A CA 1
ATOM 1813 C C . VAL A 1 224 ? -6.271 2.139 20.940 1.00 94.06 224 VAL A C 1
ATOM 1815 O O . VAL A 1 224 ? -7.175 2.801 21.448 1.00 94.06 224 VAL A O 1
ATOM 1818 N N . VAL A 1 225 ? -6.492 1.145 20.089 1.00 94.12 225 VAL A N 1
ATOM 1819 C CA . VAL A 1 225 ? -7.829 0.689 19.708 1.00 94.12 225 VAL A CA 1
ATOM 1820 C C . VAL A 1 225 ? -8.056 -0.689 20.299 1.00 94.12 225 VAL A C 1
ATOM 1822 O O . VAL A 1 225 ? -7.261 -1.596 20.054 1.00 94.12 225 VAL A O 1
ATOM 1825 N N . VAL A 1 226 ? -9.142 -0.857 21.050 1.00 96.12 226 VAL A N 1
ATOM 1826 C CA . VAL A 1 226 ? -9.534 -2.142 21.630 1.00 96.12 226 VAL A CA 1
ATOM 1827 C C . VAL A 1 226 ? -10.991 -2.472 21.358 1.00 96.12 226 VAL A C 1
ATOM 1829 O O . VAL A 1 226 ? -11.828 -1.581 21.249 1.00 96.12 226 VAL A O 1
ATOM 1832 N N . VAL A 1 227 ? -11.299 -3.765 21.292 1.00 96.62 227 VAL A N 1
ATOM 1833 C CA . VAL A 1 227 ? -12.682 -4.251 21.385 1.00 96.62 227 VAL A CA 1
ATOM 1834 C C . VAL A 1 227 ? -12.878 -4.840 22.767 1.00 96.62 227 VAL A C 1
ATOM 1836 O O . VAL A 1 227 ? -12.085 -5.683 23.195 1.00 96.62 227 VAL A O 1
ATOM 1839 N N . MET A 1 228 ? -13.915 -4.368 23.447 1.00 97.38 228 MET A N 1
ATOM 1840 C CA . MET A 1 228 ? -14.308 -4.794 24.782 1.00 97.38 228 MET A CA 1
ATOM 1841 C C . MET A 1 228 ? -15.684 -5.452 24.757 1.00 97.38 228 MET A C 1
ATOM 1843 O O . MET A 1 228 ? -16.429 -5.289 23.789 1.00 97.38 228 MET A O 1
ATOM 1847 N N . ASP A 1 229 ? -16.009 -6.189 25.812 1.00 96.38 229 ASP A N 1
ATOM 1848 C CA . ASP A 1 229 ? -17.381 -6.598 26.114 1.00 96.38 229 ASP A CA 1
ATOM 1849 C C . ASP A 1 229 ? -18.274 -5.394 26.473 1.00 96.38 229 ASP A C 1
ATOM 1851 O O . ASP A 1 229 ? -17.809 -4.260 26.629 1.00 96.38 229 ASP A O 1
ATOM 1855 N N . ASP A 1 230 ? -19.583 -5.629 26.538 1.00 89.06 230 ASP A N 1
ATOM 1856 C CA . ASP A 1 230 ? -20.615 -4.622 26.811 1.00 89.06 230 ASP A CA 1
ATOM 1857 C C . ASP A 1 230 ? -20.454 -3.947 28.184 1.00 89.06 230 ASP A C 1
ATOM 1859 O O . ASP A 1 230 ? -20.693 -2.746 28.318 1.00 89.06 230 ASP A O 1
ATOM 1863 N N . ASP A 1 231 ? -19.988 -4.691 29.190 1.00 92.31 231 ASP A N 1
ATOM 1864 C CA . ASP A 1 231 ? -19.700 -4.174 30.532 1.00 92.31 231 ASP A CA 1
ATOM 1865 C C . ASP A 1 231 ? -18.329 -3.481 30.668 1.00 92.31 231 ASP A C 1
ATOM 1867 O O . ASP A 1 231 ? -18.004 -2.952 31.739 1.00 92.31 231 ASP A O 1
ATOM 1871 N N . LEU A 1 232 ? -17.552 -3.427 29.577 1.00 94.88 232 LEU A N 1
ATOM 1872 C CA . LEU A 1 232 ? -16.241 -2.783 29.475 1.00 94.88 232 LEU A CA 1
ATOM 1873 C C . LEU A 1 232 ? -15.204 -3.357 30.454 1.00 94.88 232 LEU A C 1
ATOM 1875 O O . LEU A 1 232 ? -14.384 -2.613 31.012 1.00 94.88 232 LEU A O 1
ATOM 1879 N N . SER A 1 233 ? -15.232 -4.663 30.718 1.00 93.88 233 SER A N 1
ATOM 1880 C CA . SER A 1 233 ? -14.357 -5.324 31.692 1.00 93.88 233 SER A CA 1
ATOM 1881 C C . SER A 1 233 ? -13.267 -6.203 31.070 1.00 93.88 233 SER A C 1
ATOM 1883 O O . SER A 1 233 ? -12.200 -6.358 31.678 1.00 93.88 233 SER A O 1
ATOM 1885 N N . GLN A 1 234 ? -13.485 -6.744 29.870 1.00 95.19 234 GLN A N 1
ATOM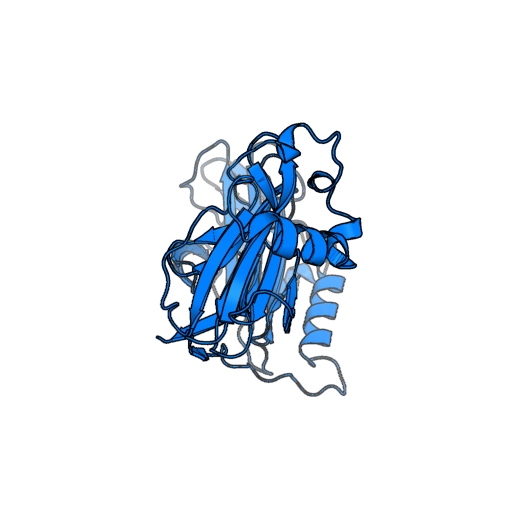 1886 C CA . GLN A 1 234 ? -12.556 -7.606 29.136 1.00 95.19 234 GLN A CA 1
ATOM 1887 C C . GLN A 1 234 ? -12.178 -7.014 27.779 1.00 95.19 234 GLN A C 1
ATOM 1889 O O . GLN A 1 234 ? -12.940 -6.285 27.162 1.00 95.19 234 GLN A O 1
ATOM 1894 N N . VAL A 1 235 ? -10.983 -7.359 27.290 1.00 96.50 235 VAL A N 1
ATOM 1895 C CA . VAL A 1 235 ? -10.477 -6.950 25.971 1.00 96.50 235 VAL A CA 1
ATOM 1896 C C . VAL A 1 235 ? -10.309 -8.188 25.095 1.00 96.50 235 VAL A C 1
ATOM 1898 O O . VAL A 1 235 ? -9.605 -9.122 25.479 1.00 96.50 235 VAL A O 1
ATOM 1901 N N . SER A 1 236 ? -10.915 -8.191 23.906 1.00 94.50 236 SER A N 1
ATOM 1902 C CA . SER A 1 236 ? -10.803 -9.281 22.924 1.00 94.50 236 SER A CA 1
ATOM 1903 C C . SER A 1 236 ? -9.908 -8.944 21.728 1.00 94.50 236 SER A C 1
ATOM 1905 O O . SER A 1 236 ? -9.501 -9.837 20.987 1.00 94.50 236 SER A O 1
ATOM 1907 N N . PHE A 1 237 ? -9.602 -7.663 21.518 1.00 95.00 237 PHE A N 1
ATOM 1908 C CA . PHE A 1 237 ? -8.745 -7.170 20.440 1.00 95.00 237 PHE A CA 1
ATOM 1909 C C . PHE A 1 237 ? -8.009 -5.916 20.905 1.00 95.00 237 PHE A C 1
ATOM 1911 O O . PHE A 1 237 ? -8.595 -5.106 21.616 1.00 95.00 237 PHE A O 1
ATOM 1918 N N . VAL A 1 238 ? -6.760 -5.744 20.475 1.00 94.75 238 VAL A N 1
ATOM 1919 C CA . VAL A 1 238 ? -5.956 -4.544 20.721 1.00 94.75 238 VAL A CA 1
ATOM 1920 C C . VAL A 1 238 ? -5.048 -4.268 19.523 1.00 94.75 238 VAL A C 1
AT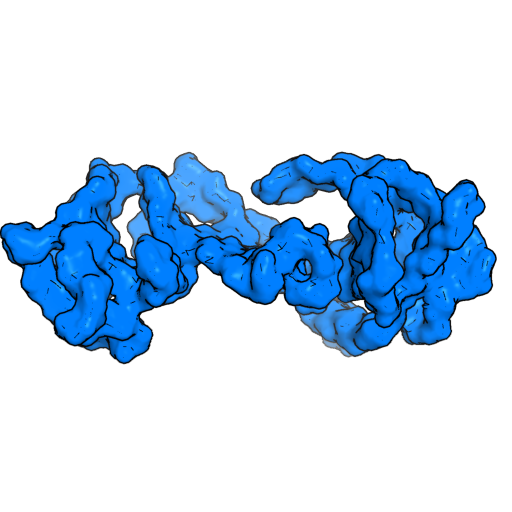OM 1922 O O . VAL A 1 238 ? -4.494 -5.192 18.926 1.00 94.75 238 VAL A O 1
ATOM 1925 N N . THR A 1 239 ? -4.895 -2.999 19.155 1.00 94.06 239 THR A N 1
ATOM 1926 C CA . THR A 1 239 ? -3.922 -2.551 18.154 1.00 94.06 239 THR A CA 1
ATOM 1927 C C . THR A 1 239 ? -3.497 -1.106 18.396 1.00 94.06 239 THR A C 1
ATOM 1929 O O . THR A 1 239 ? -4.249 -0.312 18.963 1.00 94.06 239 THR A O 1
ATOM 1932 N N . THR A 1 240 ? -2.297 -0.770 17.923 1.00 93.56 240 THR A N 1
ATOM 1933 C CA . THR A 1 240 ? -1.764 0.599 17.874 1.00 93.56 240 THR A CA 1
ATOM 1934 C C . THR A 1 240 ? -1.364 1.038 16.467 1.00 93.56 240 THR A C 1
ATOM 1936 O O . THR A 1 240 ? -0.648 2.019 16.295 1.00 93.56 240 THR A O 1
ATOM 1939 N N . ASP A 1 241 ? -1.795 0.293 15.449 1.00 93.00 241 ASP A N 1
ATOM 1940 C CA . ASP A 1 241 ? -1.368 0.481 14.057 1.00 93.00 241 ASP A CA 1
ATOM 1941 C C . ASP A 1 241 ? -2.153 1.571 13.310 1.00 93.00 241 ASP A C 1
ATOM 1943 O O . ASP A 1 241 ? -1.968 1.736 12.105 1.00 93.00 241 ASP A O 1
ATOM 1947 N N . PHE A 1 242 ? -3.076 2.251 13.987 1.00 95.38 242 PHE A N 1
ATOM 1948 C CA . PHE A 1 242 ? -4.020 3.189 13.388 1.00 95.38 242 PHE A CA 1
ATOM 1949 C C . PHE A 1 242 ? -3.990 4.515 14.133 1.00 95.38 242 PHE A C 1
ATOM 1951 O O . PHE A 1 242 ? -3.672 4.566 15.321 1.00 95.38 242 PHE A O 1
ATOM 1958 N N . ASN A 1 243 ? -4.334 5.592 13.435 1.00 93.56 243 ASN A N 1
ATOM 1959 C CA . ASN A 1 243 ? -4.323 6.944 13.981 1.00 93.56 243 ASN A CA 1
ATOM 1960 C C . ASN A 1 243 ? -5.660 7.687 13.818 1.00 93.56 243 ASN A C 1
ATOM 1962 O O . ASN A 1 243 ? -5.767 8.846 14.216 1.00 93.56 243 ASN A O 1
ATOM 1966 N N . GLY A 1 244 ? -6.687 7.010 13.303 1.00 91.19 244 GLY A N 1
ATOM 1967 C CA . GLY A 1 244 ? -8.044 7.526 13.199 1.00 91.19 244 GLY A CA 1
ATOM 1968 C C . GLY A 1 244 ? -9.071 6.427 12.941 1.00 91.19 244 GLY A C 1
ATOM 1969 O O . GLY A 1 244 ? -8.721 5.273 12.693 1.00 91.19 244 GLY A O 1
ATOM 1970 N N . THR A 1 245 ? -10.339 6.826 12.965 1.00 89.50 245 THR A N 1
ATOM 1971 C CA . THR A 1 245 ? -11.490 6.014 12.557 1.00 89.50 245 THR A CA 1
ATOM 1972 C C . THR A 1 245 ? -12.450 6.903 11.779 1.00 89.50 245 THR A C 1
ATOM 1974 O O . THR A 1 245 ? -12.622 8.069 12.139 1.00 89.50 245 THR A O 1
ATOM 1977 N N . ASP A 1 246 ? -13.028 6.389 10.694 1.00 87.62 246 ASP A N 1
ATOM 1978 C CA . ASP A 1 246 ? -14.004 7.140 9.898 1.00 87.62 246 ASP A CA 1
ATOM 1979 C C . ASP A 1 246 ? -15.444 6.998 10.423 1.00 87.62 246 ASP A C 1
ATOM 1981 O O . ASP A 1 246 ? -15.721 6.273 11.378 1.00 87.62 246 ASP A O 1
ATOM 1985 N N . GLU A 1 247 ? -16.383 7.710 9.797 1.00 80.94 247 GLU A N 1
ATOM 1986 C CA . GLU A 1 247 ? -17.805 7.713 10.176 1.00 80.94 247 GLU A CA 1
ATOM 1987 C C . GLU A 1 247 ? -18.476 6.331 10.110 1.00 80.94 247 GLU A C 1
ATOM 1989 O O . GLU A 1 247 ? -19.506 6.111 10.743 1.00 80.94 247 GLU A O 1
ATOM 1994 N N . ASN A 1 248 ? -17.890 5.385 9.371 1.00 83.38 248 ASN A N 1
ATOM 1995 C CA . ASN A 1 248 ? -18.411 4.032 9.236 1.00 83.38 248 ASN A CA 1
ATOM 1996 C C . ASN A 1 248 ? -17.760 3.046 10.215 1.00 83.38 248 ASN A C 1
ATOM 1998 O O . ASN A 1 248 ? -18.024 1.845 10.109 1.00 83.38 248 ASN A O 1
ATOM 2002 N N . GLY A 1 249 ? -16.909 3.529 11.125 1.00 86.19 249 GLY A N 1
ATOM 2003 C CA . GLY A 1 249 ? -16.203 2.702 12.097 1.00 86.19 249 GLY A CA 1
ATOM 2004 C C . GLY A 1 249 ? -14.963 1.994 11.545 1.00 86.19 249 GLY A C 1
ATOM 2005 O O . GLY A 1 249 ? -14.422 1.118 12.223 1.00 86.19 249 GLY A O 1
ATOM 2006 N N . ASP A 1 250 ? -14.498 2.342 10.337 1.00 93.38 250 ASP A N 1
ATOM 2007 C CA . ASP A 1 250 ? -13.289 1.733 9.777 1.00 93.38 250 ASP A CA 1
ATOM 2008 C C . ASP A 1 250 ? -12.045 2.383 10.373 1.00 93.38 250 ASP A C 1
ATOM 2010 O O . ASP A 1 250 ? -11.909 3.609 10.382 1.00 93.38 250 ASP A O 1
ATOM 2014 N N . LEU A 1 251 ? -11.103 1.555 10.823 1.00 95.88 251 LEU A N 1
ATOM 2015 C CA . LEU A 1 251 ? -9.835 2.033 11.359 1.00 95.88 251 LEU A CA 1
ATOM 2016 C C . LEU A 1 251 ? -8.954 2.521 10.214 1.00 95.88 251 LEU A C 1
ATOM 2018 O O . LEU A 1 251 ? -8.754 1.807 9.225 1.00 95.88 251 LEU A O 1
ATOM 2022 N N . ARG A 1 252 ? -8.388 3.717 10.371 1.00 96.00 252 ARG A N 1
ATOM 2023 C CA . ARG A 1 252 ? -7.543 4.382 9.380 1.00 96.00 252 ARG A CA 1
ATOM 2024 C C . ARG A 1 252 ? -6.173 4.701 9.959 1.00 96.00 252 ARG A C 1
ATOM 2026 O O . ARG A 1 252 ? -6.031 5.137 11.100 1.00 96.00 252 ARG A O 1
ATOM 2033 N N . HIS A 1 253 ? -5.153 4.477 9.146 1.00 95.19 253 HIS A N 1
ATOM 2034 C CA . HIS A 1 253 ? -3.829 5.039 9.353 1.00 95.19 253 HIS A CA 1
ATOM 2035 C C . HIS A 1 253 ? -3.494 5.909 8.160 1.00 95.19 253 HIS A C 1
ATOM 2037 O O . HIS A 1 253 ? -3.429 5.407 7.038 1.00 95.19 253 HIS A O 1
ATOM 2043 N N . GLU A 1 254 ? -3.231 7.182 8.416 1.00 92.81 254 GLU A N 1
ATOM 2044 C CA . GLU A 1 254 ? -2.694 8.097 7.418 1.00 92.81 254 GLU A CA 1
ATOM 2045 C C . GLU A 1 254 ? -1.480 8.819 7.977 1.00 92.81 254 GLU A C 1
ATOM 2047 O O . GLU A 1 254 ? -1.569 9.568 8.949 1.00 92.81 254 GLU A O 1
ATOM 2052 N N . SER A 1 255 ? -0.322 8.621 7.357 1.00 89.81 255 SER A N 1
ATOM 2053 C CA . SER A 1 255 ? 0.884 9.337 7.764 1.00 89.81 255 SER A CA 1
ATOM 2054 C C . SER A 1 255 ? 1.674 9.810 6.566 1.00 89.81 255 SER A C 1
ATOM 2056 O O . SER A 1 255 ? 1.806 9.096 5.573 1.00 89.81 255 SER A O 1
ATOM 2058 N N . LYS A 1 256 ? 2.228 11.013 6.703 1.00 87.75 256 LYS A N 1
ATOM 2059 C CA . LYS A 1 256 ? 3.101 11.644 5.720 1.00 87.75 256 LYS A CA 1
ATOM 2060 C C . LYS A 1 256 ? 4.487 11.753 6.320 1.00 87.75 256 LYS A C 1
ATOM 2062 O O . LYS A 1 256 ? 4.636 12.233 7.444 1.00 87.75 256 LYS A O 1
ATOM 2067 N N . VAL A 1 257 ? 5.495 11.355 5.564 1.00 82.50 257 VAL A N 1
ATOM 2068 C CA . VAL A 1 257 ? 6.900 11.523 5.938 1.00 82.50 257 VAL A CA 1
ATOM 2069 C C . VAL A 1 257 ? 7.638 12.273 4.834 1.00 82.50 257 VAL A C 1
ATOM 2071 O O . VAL A 1 257 ? 7.072 12.574 3.781 1.00 82.50 257 VAL A O 1
ATOM 2074 N N . CYS A 1 258 ? 8.883 12.667 5.104 1.00 82.81 258 CYS A N 1
ATOM 2075 C CA . CYS A 1 258 ? 9.738 13.348 4.125 1.00 82.81 258 CYS A CA 1
ATOM 2076 C C . CYS A 1 258 ? 9.115 14.604 3.490 1.00 82.81 258 CYS A C 1
ATOM 2078 O O . CYS A 1 258 ? 9.215 14.827 2.290 1.00 82.81 258 CYS A O 1
ATOM 2080 N N . GLY A 1 259 ? 8.436 15.431 4.293 1.00 76.75 259 GLY A N 1
ATOM 2081 C CA . GLY A 1 259 ? 7.783 16.645 3.789 1.00 76.75 259 GLY A CA 1
ATOM 2082 C C . GLY A 1 259 ? 6.557 16.379 2.908 1.00 76.75 259 GLY A C 1
ATOM 2083 O O . GLY A 1 259 ? 6.067 17.301 2.265 1.00 76.75 259 GLY A O 1
ATOM 2084 N N . GLY A 1 260 ? 6.044 15.144 2.897 1.00 79.62 260 GLY A N 1
ATOM 2085 C CA . GLY A 1 260 ? 4.849 14.755 2.155 1.00 79.62 260 GLY A CA 1
ATOM 2086 C C . GLY A 1 260 ? 5.113 14.114 0.795 1.00 79.62 260 GLY A C 1
ATOM 2087 O O . GLY A 1 260 ? 4.152 13.942 0.052 1.00 79.62 260 GLY A O 1
ATOM 2088 N N . SER A 1 261 ? 6.353 13.750 0.457 1.00 77.81 261 SER A N 1
ATOM 2089 C CA . SER A 1 261 ? 6.646 12.943 -0.742 1.00 77.81 261 SER A CA 1
ATOM 2090 C C . SER A 1 261 ? 6.398 11.446 -0.545 1.00 77.81 261 SER A C 1
ATOM 2092 O O . SER A 1 261 ? 6.325 10.704 -1.514 1.00 77.81 261 SER A O 1
ATOM 2094 N N . GLU A 1 262 ? 6.225 10.995 0.697 1.00 86.19 262 GLU A N 1
ATOM 2095 C CA . GLU A 1 262 ? 5.933 9.600 1.017 1.00 86.19 262 GLU A CA 1
ATOM 2096 C C . GLU A 1 262 ? 4.744 9.532 1.973 1.00 86.19 262 GLU A C 1
ATOM 2098 O O . GLU A 1 262 ? 4.722 10.174 3.030 1.00 86.19 262 GLU A O 1
ATOM 2103 N N . TRP A 1 263 ? 3.727 8.786 1.556 1.00 88.69 263 TRP A N 1
ATOM 2104 C CA . TRP A 1 263 ? 2.465 8.622 2.259 1.00 88.69 263 TRP A CA 1
ATOM 2105 C C . TRP A 1 263 ? 2.216 7.153 2.536 1.00 88.69 263 TRP A C 1
ATOM 2107 O O . TRP A 1 263 ? 2.493 6.301 1.696 1.00 88.69 263 TRP A O 1
ATOM 2117 N N . TYR A 1 264 ? 1.644 6.880 3.700 1.00 91.75 264 TYR A N 1
ATOM 2118 C CA . TYR A 1 264 ? 1.195 5.560 4.116 1.00 91.75 264 TYR A CA 1
ATOM 2119 C C . TYR A 1 264 ? -0.301 5.603 4.374 1.00 91.75 264 TYR A C 1
ATOM 2121 O O . TYR A 1 264 ? -0.771 6.490 5.090 1.00 91.75 264 TYR A O 1
ATOM 2129 N N . HIS A 1 265 ? -1.012 4.621 3.828 1.00 93.75 265 HIS A N 1
ATOM 2130 C CA . HIS A 1 265 ? -2.440 4.431 4.031 1.00 93.75 265 HIS A CA 1
ATOM 2131 C C . HIS A 1 265 ? -2.703 3.000 4.481 1.00 93.75 265 HIS A C 1
ATOM 2133 O O . HIS A 1 265 ? -2.306 2.047 3.809 1.00 93.75 265 HIS A O 1
ATOM 2139 N N . LYS A 1 266 ? -3.422 2.849 5.591 1.00 96.50 266 LYS A N 1
ATOM 2140 C CA . LYS A 1 266 ? -3.920 1.556 6.063 1.00 96.50 266 LYS A CA 1
ATOM 2141 C C . LYS A 1 266 ? -5.388 1.688 6.420 1.00 96.50 266 LYS A C 1
ATOM 2143 O O . LYS A 1 266 ? -5.777 2.655 7.066 1.00 96.50 266 LYS A O 1
ATOM 2148 N N . THR A 1 267 ? -6.194 0.719 6.011 1.00 96.75 267 THR A N 1
ATOM 2149 C CA . THR A 1 267 ? -7.615 0.645 6.361 1.00 96.75 267 THR A CA 1
ATOM 2150 C C . THR A 1 267 ? -7.949 -0.755 6.840 1.00 96.75 267 THR A C 1
ATOM 2152 O O . THR A 1 267 ? -7.623 -1.736 6.163 1.00 96.75 267 THR A O 1
ATOM 2155 N N . ALA A 1 268 ? -8.623 -0.853 7.982 1.00 97.62 268 ALA A N 1
ATOM 2156 C CA . ALA A 1 268 ? -9.210 -2.095 8.460 1.00 97.62 268 ALA A CA 1
ATOM 2157 C C . ALA A 1 268 ? -10.699 -1.931 8.748 1.00 97.62 268 ALA A C 1
ATOM 2159 O O . ALA A 1 268 ? -11.124 -0.927 9.310 1.00 97.62 268 ALA A O 1
ATOM 2160 N N . VAL A 1 269 ? -11.471 -2.951 8.382 1.00 96.62 269 VAL A N 1
ATOM 2161 C CA . VAL A 1 269 ? -12.925 -2.993 8.573 1.00 96.62 269 VAL A CA 1
ATOM 2162 C C . VAL A 1 269 ? -13.285 -4.117 9.529 1.00 96.62 269 VAL A C 1
ATOM 2164 O O . VAL A 1 269 ? -12.561 -5.111 9.629 1.00 96.62 269 VAL A O 1
ATOM 2167 N N . TRP A 1 270 ? -14.409 -3.978 10.218 1.00 95.62 270 TRP A N 1
ATOM 2168 C CA . TRP A 1 270 ? -14.933 -5.024 11.085 1.00 95.62 270 TRP A CA 1
ATOM 2169 C C . TRP A 1 270 ? -15.695 -6.086 10.288 1.00 95.62 270 TRP A C 1
ATOM 2171 O O . TRP A 1 270 ? -16.654 -5.764 9.584 1.00 95.62 270 TRP A O 1
ATOM 2181 N N . ASP A 1 271 ? -15.294 -7.353 10.415 1.00 95.12 271 ASP A N 1
ATOM 2182 C CA . ASP A 1 271 ? -15.925 -8.480 9.708 1.00 95.12 271 ASP A CA 1
ATOM 2183 C C . ASP A 1 271 ? -17.025 -9.199 10.515 1.00 95.12 271 ASP A C 1
ATOM 2185 O O . ASP A 1 271 ? -17.600 -10.187 10.055 1.00 95.12 271 ASP A O 1
ATOM 2189 N N . GLY A 1 272 ? -17.330 -8.706 11.721 1.00 93.19 272 GLY A N 1
ATOM 2190 C CA . GLY A 1 272 ? -18.225 -9.360 12.678 1.00 93.19 272 GLY A CA 1
ATOM 2191 C C . GLY A 1 272 ? -17.497 -10.127 13.785 1.00 93.19 272 GLY A C 1
ATOM 2192 O O . GLY A 1 272 ? -18.113 -10.456 14.798 1.00 93.19 272 GLY A O 1
ATOM 2193 N N . GLU A 1 273 ? -16.200 -10.390 13.642 1.00 92.31 273 GLU A N 1
ATOM 2194 C CA . GLU A 1 273 ? -15.377 -11.082 14.639 1.00 92.31 273 GLU A CA 1
ATOM 2195 C C . GLU A 1 273 ? -14.133 -10.276 15.024 1.00 92.31 273 GLU A C 1
ATOM 2197 O O . GLU A 1 273 ? -13.789 -10.206 16.206 1.00 92.31 273 GLU A O 1
ATOM 2202 N N . LYS A 1 274 ? -13.467 -9.668 14.039 1.00 93.81 274 LYS A N 1
ATOM 2203 C CA . LYS A 1 274 ? -12.229 -8.902 14.207 1.00 93.81 274 LYS A CA 1
ATOM 2204 C C . LYS A 1 274 ? -12.095 -7.802 13.155 1.00 93.81 274 LYS A C 1
ATOM 2206 O O . LYS A 1 274 ? -12.763 -7.798 12.122 1.00 93.81 274 LYS A O 1
ATOM 2211 N N . PHE A 1 275 ? -11.154 -6.890 13.386 1.00 95.81 275 PHE A N 1
ATOM 2212 C CA . PHE A 1 275 ? -10.719 -5.968 12.342 1.00 95.81 275 PHE A CA 1
ATOM 2213 C C . PHE A 1 275 ? -9.813 -6.681 11.338 1.00 95.81 275 PHE A C 1
ATOM 2215 O O . PHE A 1 275 ? -8.809 -7.300 11.703 1.00 95.81 275 PHE A O 1
ATOM 2222 N N . VAL A 1 276 ? -10.156 -6.567 10.058 1.00 96.81 276 VAL A N 1
ATOM 2223 C CA . VAL A 1 276 ? -9.402 -7.125 8.936 1.00 96.81 276 VAL A CA 1
ATOM 2224 C C . VAL A 1 276 ? -8.877 -5.984 8.081 1.00 96.81 276 VAL A C 1
ATOM 2226 O O . VAL A 1 276 ? -9.645 -5.154 7.603 1.00 96.81 276 VAL A O 1
ATOM 2229 N N . VAL A 1 277 ? -7.560 -5.949 7.869 1.00 97.25 277 VAL A N 1
ATOM 2230 C CA . VAL A 1 277 ? -6.924 -4.973 6.974 1.00 97.25 277 VAL A CA 1
ATOM 2231 C C . VAL A 1 277 ? -7.355 -5.258 5.534 1.00 97.25 277 VAL A C 1
ATOM 2233 O O . VAL A 1 277 ? -7.079 -6.332 5.000 1.00 97.25 277 VAL A O 1
ATOM 2236 N N . VAL A 1 278 ? -8.024 -4.290 4.910 1.00 96.19 278 VAL A N 1
ATOM 2237 C CA . VAL A 1 278 ? -8.498 -4.347 3.512 1.00 96.19 278 VAL A CA 1
ATOM 2238 C C . VAL A 1 278 ? -7.654 -3.475 2.583 1.00 96.19 278 VAL A C 1
ATOM 2240 O O . VAL A 1 278 ? -7.656 -3.643 1.361 1.00 96.19 278 VAL A O 1
ATOM 2243 N N . GLU A 1 279 ? -6.877 -2.566 3.159 1.00 95.94 279 GLU A N 1
ATOM 2244 C CA . GLU A 1 279 ? -5.922 -1.738 2.444 1.00 95.94 279 GLU A CA 1
ATOM 2245 C C . GLU A 1 279 ? -4.682 -1.535 3.300 1.00 95.94 279 GLU A C 1
ATOM 2247 O O . GLU A 1 279 ? -4.778 -1.160 4.464 1.00 95.94 279 GLU A O 1
ATOM 2252 N N . ASP A 1 280 ? -3.522 -1.769 2.704 1.00 96.19 280 ASP A N 1
ATOM 2253 C CA . ASP A 1 280 ? -2.232 -1.321 3.213 1.00 96.19 280 ASP A CA 1
ATOM 2254 C C . ASP A 1 280 ? -1.404 -0.937 1.991 1.00 96.19 280 ASP A C 1
ATOM 2256 O O . ASP A 1 280 ? -1.191 -1.774 1.105 1.00 96.19 280 ASP A O 1
ATOM 2260 N N . ARG A 1 281 ? -1.025 0.333 1.884 1.00 93.81 281 ARG A N 1
ATOM 2261 C CA . ARG A 1 281 ? -0.226 0.850 0.775 1.00 93.81 281 ARG A CA 1
ATOM 2262 C C . ARG A 1 281 ? 0.661 1.998 1.223 1.00 93.81 281 ARG A C 1
ATOM 2264 O O . ARG A 1 281 ? 0.362 2.707 2.181 1.00 93.81 281 ARG A O 1
ATOM 2271 N N . PHE A 1 282 ? 1.700 2.238 0.437 1.00 91.00 282 PHE A N 1
ATOM 2272 C CA . PHE A 1 282 ? 2.474 3.469 0.515 1.00 91.00 282 PHE A CA 1
ATOM 2273 C C . PHE A 1 282 ? 2.681 4.070 -0.876 1.00 91.00 282 PHE A C 1
ATOM 2275 O O . PHE A 1 282 ? 2.470 3.387 -1.881 1.00 91.00 282 PHE A O 1
ATOM 2282 N N . SER A 1 283 ? 3.069 5.340 -0.950 1.00 87.88 283 SER A N 1
ATOM 2283 C CA . SER A 1 283 ? 3.099 6.080 -2.216 1.00 87.88 283 SER A CA 1
ATOM 2284 C C . SER A 1 283 ? 4.460 6.155 -2.933 1.00 87.88 283 SER A C 1
ATOM 2286 O O . SER A 1 283 ? 4.638 6.824 -3.952 1.00 87.88 283 SER A O 1
ATOM 2288 N N . GLY A 1 284 ? 5.449 5.438 -2.409 1.00 82.50 284 GLY A N 1
ATOM 2289 C CA . GLY A 1 284 ? 6.817 5.431 -2.920 1.00 82.50 284 GLY A CA 1
ATOM 2290 C C . GLY A 1 284 ? 7.813 6.044 -1.948 1.00 82.50 284 GLY A C 1
ATOM 2291 O O . GLY A 1 284 ? 7.415 6.605 -0.934 1.00 82.50 284 GLY A O 1
ATOM 2292 N N . PRO A 1 285 ? 9.116 5.872 -2.210 1.00 79.00 285 PRO A N 1
ATOM 2293 C CA . PRO A 1 285 ? 10.152 6.397 -1.336 1.00 79.00 285 PRO A CA 1
ATOM 2294 C C . PRO A 1 285 ? 10.239 7.926 -1.418 1.00 79.00 285 PRO A C 1
ATOM 2296 O O . PRO A 1 285 ? 9.927 8.540 -2.444 1.00 79.00 285 PRO A O 1
ATOM 2299 N N . CYS A 1 286 ? 10.822 8.518 -0.377 1.00 77.44 286 CYS A N 1
ATOM 2300 C CA . CYS A 1 286 ? 11.131 9.948 -0.306 1.00 77.44 286 CYS A CA 1
ATOM 2301 C C . CYS A 1 286 ? 11.917 10.522 -1.504 1.00 77.44 286 CYS A C 1
ATOM 2303 O O . CYS A 1 286 ? 11.887 11.735 -1.713 1.00 77.44 286 CYS A O 1
ATOM 2305 N N . SER A 1 287 ? 12.641 9.690 -2.267 1.00 70.44 287 SER A N 1
ATOM 2306 C CA . SER A 1 287 ? 13.481 10.099 -3.405 1.00 70.44 287 SER A CA 1
ATOM 2307 C C . SER A 1 287 ? 12.706 10.519 -4.654 1.00 70.44 287 SER A C 1
ATOM 2309 O O . SER A 1 287 ? 13.285 11.178 -5.516 1.00 70.44 287 SER A O 1
ATOM 2311 N N . SER A 1 288 ? 11.412 10.201 -4.727 1.00 61.16 288 SER A N 1
ATOM 2312 C CA . SER A 1 288 ? 10.584 10.430 -5.917 1.00 61.16 288 SER A CA 1
ATOM 2313 C C . SER A 1 288 ? 10.388 11.905 -6.281 1.00 61.16 288 SER A C 1
ATOM 2315 O O . SER A 1 288 ? 10.118 12.218 -7.437 1.00 61.16 288 SER A O 1
ATOM 2317 N N . GLY A 1 289 ? 10.560 12.832 -5.330 1.00 62.03 289 GLY A N 1
ATOM 2318 C CA . GLY A 1 289 ? 10.453 14.281 -5.561 1.00 62.03 289 GLY A CA 1
ATOM 2319 C C . GLY A 1 289 ? 9.030 14.792 -5.829 1.00 62.03 289 GLY A C 1
ATOM 2320 O O . GLY A 1 289 ? 8.812 16.001 -5.804 1.00 62.03 289 GLY A O 1
ATOM 2321 N N . GLU A 1 290 ? 8.064 13.894 -6.026 1.00 68.19 290 GLU A N 1
ATOM 2322 C CA . GLU A 1 290 ? 6.651 14.197 -6.247 1.00 68.19 290 GLU A CA 1
ATOM 2323 C C . GLU A 1 290 ? 5.902 14.262 -4.909 1.00 68.19 290 GLU A C 1
ATOM 2325 O O . GLU A 1 290 ? 5.995 13.362 -4.070 1.00 68.19 290 GLU A O 1
ATOM 2330 N N . ALA A 1 291 ? 5.156 15.347 -4.682 1.00 65.56 291 ALA A N 1
ATOM 2331 C CA . ALA A 1 291 ? 4.289 15.462 -3.513 1.00 65.56 291 ALA A CA 1
ATOM 2332 C C . ALA A 1 291 ? 3.187 14.399 -3.590 1.00 65.56 291 ALA A C 1
ATOM 2334 O O . ALA A 1 291 ? 2.530 14.256 -4.616 1.00 65.56 291 ALA A O 1
ATOM 2335 N N . GLY A 1 292 ? 2.975 13.658 -2.505 1.00 67.75 292 GLY A N 1
ATOM 2336 C CA . GLY A 1 292 ? 2.078 12.507 -2.520 1.00 67.75 292 GLY A CA 1
ATOM 2337 C C . GLY A 1 292 ? 2.746 11.210 -2.957 1.00 67.75 292 GLY A C 1
ATOM 2338 O O . GLY A 1 292 ? 2.154 10.173 -2.703 1.00 67.75 292 GLY A O 1
ATOM 2339 N N . GLY A 1 293 ? 3.970 11.242 -3.494 1.00 76.56 293 GLY A N 1
ATOM 2340 C CA . GLY A 1 293 ? 4.702 10.089 -4.021 1.00 76.56 293 GLY A CA 1
ATOM 2341 C C . GLY A 1 293 ? 4.302 9.727 -5.452 1.00 76.56 293 GLY A C 1
ATOM 2342 O O . GLY A 1 293 ? 3.176 9.975 -5.878 1.00 76.56 293 GLY A O 1
ATOM 2343 N N . ALA A 1 294 ? 5.235 9.141 -6.207 1.00 79.06 294 ALA A N 1
ATOM 2344 C CA . ALA A 1 294 ? 5.023 8.894 -7.634 1.00 79.06 294 ALA A CA 1
ATOM 2345 C C . ALA A 1 294 ? 3.989 7.794 -7.928 1.00 79.06 294 ALA A C 1
ATOM 2347 O O . ALA A 1 294 ? 3.298 7.836 -8.945 1.00 79.06 294 ALA A O 1
ATOM 2348 N N . TRP A 1 295 ? 3.837 6.795 -7.056 1.00 88.88 295 TRP A N 1
ATOM 2349 C CA . TRP A 1 295 ? 3.083 5.580 -7.387 1.00 88.88 295 TRP A CA 1
ATOM 2350 C C . TRP A 1 295 ? 2.263 5.065 -6.220 1.00 88.88 295 TRP A C 1
ATOM 2352 O O . TRP A 1 295 ? 2.658 5.205 -5.077 1.00 88.88 295 TRP A O 1
ATOM 2362 N N . ASN A 1 296 ? 1.187 4.328 -6.490 1.00 88.31 296 ASN A N 1
ATOM 2363 C CA . ASN A 1 296 ? 0.493 3.573 -5.449 1.00 88.31 296 ASN A CA 1
ATOM 2364 C C . ASN A 1 296 ? 1.075 2.160 -5.324 1.00 88.31 296 ASN A C 1
ATOM 2366 O O . ASN A 1 296 ? 0.962 1.339 -6.237 1.00 88.31 296 ASN A O 1
ATOM 2370 N N . PHE A 1 297 ? 1.668 1.851 -4.171 1.00 92.19 297 PHE A N 1
ATOM 2371 C CA . PHE A 1 297 ? 2.255 0.545 -3.884 1.00 92.19 297 PHE A CA 1
ATOM 2372 C C . PHE A 1 297 ? 1.426 -0.239 -2.859 1.00 92.19 297 PHE A C 1
ATOM 2374 O O . PHE A 1 297 ? 1.688 -0.144 -1.658 1.00 92.19 297 PHE A O 1
ATOM 2381 N N . PRO A 1 298 ? 0.441 -1.044 -3.299 1.00 94.00 298 PRO A N 1
ATOM 2382 C CA . PRO A 1 298 ? -0.308 -1.898 -2.391 1.00 94.00 298 PRO A CA 1
ATOM 2383 C C . PRO A 1 298 ? 0.567 -3.032 -1.841 1.00 94.00 298 PRO A C 1
ATOM 2385 O O . PRO A 1 298 ? 1.353 -3.650 -2.562 1.00 94.00 298 PRO A O 1
ATOM 2388 N N . ILE A 1 299 ? 0.380 -3.310 -0.554 1.00 95.69 299 ILE A N 1
ATOM 2389 C CA . ILE A 1 299 ? 0.876 -4.471 0.195 1.00 95.69 299 ILE A CA 1
ATOM 2390 C C . ILE A 1 299 ? -0.305 -5.401 0.488 1.00 95.69 299 ILE A C 1
ATOM 2392 O O . ILE A 1 299 ? -0.232 -6.611 0.263 1.00 95.69 299 ILE A O 1
ATOM 2396 N N . ILE A 1 300 ? -1.416 -4.824 0.953 1.00 96.38 300 ILE A N 1
ATOM 2397 C CA . ILE A 1 300 ? -2.676 -5.526 1.184 1.00 96.38 300 ILE A CA 1
ATOM 2398 C C . ILE A 1 300 ? -3.770 -4.860 0.364 1.00 96.38 300 ILE A C 1
ATOM 2400 O O . ILE A 1 300 ? -3.938 -3.637 0.353 1.00 96.38 300 ILE A O 1
ATOM 2404 N N . THR A 1 301 ? -4.538 -5.699 -0.315 1.00 95.25 301 THR A N 1
ATOM 2405 C CA . THR A 1 301 ? -5.727 -5.296 -1.037 1.00 95.25 301 THR A CA 1
ATOM 2406 C C . THR A 1 301 ? -6.877 -6.254 -0.757 1.00 95.25 301 THR A C 1
ATOM 2408 O O . THR A 1 301 ? -6.670 -7.464 -0.679 1.00 95.25 301 THR A O 1
ATOM 2411 N N . GLY A 1 302 ? -8.069 -5.714 -0.537 1.00 95.44 302 GLY A N 1
ATOM 2412 C CA . GLY A 1 302 ? -9.301 -6.440 -0.276 1.00 95.44 302 GLY A CA 1
ATOM 2413 C C . GLY A 1 302 ? -10.501 -5.624 -0.747 1.00 95.44 302 GLY A C 1
ATOM 2414 O O . GLY A 1 302 ? -10.498 -4.396 -0.666 1.00 95.44 302 GLY A O 1
ATOM 2415 N N . LYS A 1 303 ? -11.538 -6.317 -1.219 1.00 94.38 303 LYS A N 1
ATOM 2416 C CA . LYS A 1 303 ? -12.837 -5.722 -1.541 1.00 94.38 303 LYS A CA 1
ATOM 2417 C C . LYS A 1 303 ? -13.726 -5.773 -0.318 1.00 94.38 303 LYS A C 1
ATOM 2419 O O . LYS A 1 303 ? -13.855 -6.826 0.299 1.00 94.38 303 LYS A O 1
ATOM 2424 N N . VAL A 1 304 ? -14.378 -4.663 -0.016 1.00 93.81 304 VAL A N 1
ATOM 2425 C CA . VAL A 1 304 ? -15.398 -4.610 1.027 1.00 93.81 304 VAL A CA 1
ATOM 2426 C C . VAL A 1 304 ? -16.755 -4.892 0.388 1.00 93.81 304 VAL A C 1
ATOM 2428 O O . VAL A 1 304 ? -17.122 -4.254 -0.597 1.00 93.81 304 VAL A O 1
ATOM 2431 N N . ALA A 1 305 ? -17.465 -5.881 0.918 1.00 93.12 305 ALA A N 1
ATOM 2432 C CA . ALA A 1 305 ? -18.861 -6.154 0.611 1.00 93.12 305 ALA A CA 1
ATOM 2433 C C . ALA A 1 305 ? -19.704 -5.808 1.840 1.00 93.12 305 ALA A C 1
ATOM 2435 O O . ALA A 1 305 ? -19.333 -6.179 2.953 1.00 93.12 305 ALA A O 1
ATOM 2436 N N . GLU A 1 306 ? -20.815 -5.113 1.631 1.00 80.06 306 GLU A N 1
ATOM 2437 C CA . GLU A 1 306 ? -21.809 -4.815 2.672 1.00 80.06 306 GLU A CA 1
ATOM 2438 C C . GLU A 1 306 ? -22.889 -5.908 2.735 1.00 80.06 306 GLU A C 1
ATOM 2440 O O . GLU A 1 306 ? -23.276 -6.433 1.661 1.00 80.06 306 GLU A O 1
#

Secondary structure (DSSP, 8-state):
-EE-TTS-EEEEEEBS--SSEEEEEEEEE-SSTTPPPEEEEEEEETTB-----EEEETTEEEEE-EEEEEE-SS-EEEEEEE-HHHHHHHHHHHTS---EEEEETTTTEEEEEP-TTHHHHHHHHHHHTT-STTPPPPPP-PPPEEE----SSPPEE--TTSTTHHHHHHHHTTSGGGGG-GGGSTT-TTTT-TTSEEEEEEETTEEEEEEEEEEETTEEEEEEEEEEETTS--EEEEE-S-SEE-TTS-EEEEEEEGGGTEEEEEEEEE-SSSEEEEEEEE---GGG-STT-SS-EEEEE-EEE-

Radius of gyration: 23.95 Å; chains: 1; bounding box: 50×48×66 Å